Protein AF-A0ABD6NYG5-F1 (afdb_monomer_lite)

Structure (mmCIF, N/CA/C/O backbone):
data_AF-A0ABD6NYG5-F1
#
_entry.id   AF-A0ABD6NYG5-F1
#
loop_
_atom_site.group_PDB
_atom_site.id
_atom_site.type_symbol
_atom_site.label_atom_id
_atom_site.label_alt_id
_atom_site.label_comp_id
_atom_site.label_asym_id
_atom_site.label_entity_id
_atom_site.label_seq_id
_atom_site.pdbx_PDB_ins_code
_atom_site.Cartn_x
_atom_site.Cartn_y
_atom_site.Cartn_z
_atom_site.occupancy
_atom_site.B_iso_or_equiv
_atom_site.auth_seq_id
_atom_site.auth_comp_id
_atom_site.auth_asym_id
_atom_site.auth_atom_id
_atom_site.pdbx_PDB_model_num
ATOM 1 N N . MET A 1 1 ? -9.484 0.671 -17.305 1.00 86.56 1 MET A N 1
ATOM 2 C CA . MET A 1 1 ? -9.234 -0.605 -18.028 1.00 86.56 1 MET A CA 1
ATOM 3 C C . MET A 1 1 ? -9.243 -0.516 -19.543 1.00 86.56 1 MET A C 1
ATOM 5 O O . MET A 1 1 ? -8.247 -0.891 -20.147 1.00 86.56 1 MET A O 1
ATOM 9 N N . ARG A 1 2 ? -10.283 0.038 -20.175 1.00 90.31 2 ARG A N 1
ATOM 10 C CA . ARG A 1 2 ? -10.357 0.145 -21.646 1.00 90.31 2 ARG A CA 1
ATOM 11 C C . ARG A 1 2 ? -9.144 0.800 -22.323 1.00 90.31 2 ARG A C 1
ATOM 13 O O . ARG A 1 2 ? -8.725 0.336 -23.373 1.00 90.31 2 ARG A O 1
ATOM 20 N N . LEU A 1 3 ? -8.601 1.876 -21.746 1.00 92.56 3 LEU A N 1
ATOM 21 C CA . LEU A 1 3 ? -7.452 2.585 -22.328 1.00 92.56 3 LEU A CA 1
ATOM 22 C C . LEU A 1 3 ? -6.173 1.740 -22.299 1.00 92.56 3 LEU A C 1
ATOM 24 O O . LEU A 1 3 ? -5.497 1.650 -23.317 1.00 92.56 3 LEU A O 1
ATOM 28 N N . ALA A 1 4 ? -5.893 1.077 -21.173 1.00 93.50 4 ALA A N 1
ATOM 29 C CA . ALA A 1 4 ? -4.760 0.164 -21.053 1.00 93.50 4 ALA A CA 1
ATOM 30 C C . ALA A 1 4 ? -4.878 -0.999 -22.049 1.00 93.50 4 ALA A C 1
ATOM 32 O O . ALA A 1 4 ? -3.940 -1.256 -22.793 1.00 93.50 4 ALA A O 1
ATOM 33 N N . GLN A 1 5 ? -6.056 -1.631 -22.145 1.00 94.56 5 GLN A N 1
ATOM 34 C CA . GLN A 1 5 ? -6.289 -2.700 -23.123 1.00 94.56 5 GLN A CA 1
ATOM 35 C C . GLN A 1 5 ? -6.072 -2.216 -24.558 1.00 94.56 5 GLN A C 1
ATOM 37 O O . GLN A 1 5 ? -5.342 -2.844 -25.312 1.00 94.56 5 GLN A O 1
ATOM 42 N N . ARG A 1 6 ? -6.637 -1.057 -24.914 1.00 95.12 6 ARG A N 1
ATOM 43 C CA . ARG A 1 6 ? -6.456 -0.473 -26.245 1.00 95.12 6 ARG A CA 1
ATOM 44 C C . ARG A 1 6 ? -4.983 -0.231 -26.566 1.00 95.12 6 ARG A C 1
ATOM 46 O O . ARG A 1 6 ? -4.582 -0.433 -27.704 1.00 95.12 6 ARG A O 1
ATOM 53 N N . LEU A 1 7 ? -4.192 0.227 -25.598 1.00 94.12 7 LEU A N 1
ATOM 54 C CA . LEU A 1 7 ? -2.762 0.441 -25.803 1.00 94.12 7 LEU A CA 1
ATOM 55 C C . LEU A 1 7 ? -2.031 -0.888 -26.027 1.00 94.12 7 LEU A C 1
ATOM 57 O O . LEU A 1 7 ? -1.204 -0.970 -26.928 1.00 94.12 7 LEU A O 1
ATOM 61 N N . ILE A 1 8 ? -2.373 -1.924 -25.259 1.00 96.19 8 ILE A N 1
ATOM 62 C CA . ILE A 1 8 ? -1.813 -3.274 -25.415 1.00 96.19 8 ILE A CA 1
ATOM 63 C C . ILE A 1 8 ? -2.127 -3.833 -26.806 1.00 96.19 8 ILE A C 1
ATOM 65 O O . ILE A 1 8 ? -1.220 -4.293 -27.495 1.00 96.19 8 ILE A O 1
ATOM 69 N N . ASP A 1 9 ? -3.381 -3.720 -27.247 1.00 96.38 9 ASP A N 1
ATOM 70 C CA . ASP A 1 9 ? -3.808 -4.168 -28.577 1.00 96.38 9 ASP A CA 1
ATOM 71 C C . ASP A 1 9 ? -3.089 -3.384 -29.683 1.00 96.38 9 ASP A C 1
ATOM 73 O O . ASP A 1 9 ? -2.674 -3.948 -30.692 1.00 96.38 9 ASP A O 1
ATOM 77 N N . LEU A 1 10 ? -2.903 -2.072 -29.492 1.00 95.19 10 LEU A N 1
ATOM 78 C CA . LEU A 1 10 ? -2.161 -1.238 -30.434 1.00 95.19 10 LEU A CA 1
ATOM 79 C C . LEU A 1 10 ? -0.682 -1.611 -30.492 1.00 95.19 10 LEU A C 1
ATOM 81 O O . LEU A 1 10 ? -0.111 -1.526 -31.576 1.00 95.19 10 LEU A O 1
ATOM 85 N N . ALA A 1 11 ? -0.066 -1.990 -29.373 1.00 94.38 11 ALA A N 1
ATOM 86 C CA . ALA A 1 11 ? 1.324 -2.431 -29.319 1.00 94.38 11 ALA A CA 1
ATOM 87 C C . ALA A 1 11 ? 1.541 -3.766 -30.047 1.00 94.38 11 ALA A C 1
ATOM 89 O O . ALA A 1 11 ? 2.599 -3.953 -30.636 1.00 94.38 11 ALA A O 1
ATOM 90 N N . ASP A 1 12 ? 0.537 -4.651 -30.057 1.00 93.69 12 ASP A N 1
ATOM 91 C CA . ASP A 1 12 ? 0.581 -5.971 -30.711 1.00 93.69 12 ASP A CA 1
ATOM 92 C C . ASP A 1 12 ? 1.819 -6.795 -30.302 1.00 93.69 12 ASP A C 1
ATOM 94 O O . ASP A 1 12 ? 2.521 -7.392 -31.113 1.00 93.69 12 ASP A O 1
ATOM 98 N N . GLY A 1 13 ? 2.147 -6.745 -29.007 1.00 92.06 13 GLY A N 1
ATOM 99 C CA . GLY A 1 13 ? 3.307 -7.429 -28.433 1.00 92.06 13 GLY A CA 1
ATOM 100 C C . GLY A 1 13 ? 4.663 -6.760 -28.681 1.00 92.06 13 GLY A C 1
ATOM 101 O O . GLY A 1 13 ? 5.642 -7.204 -28.087 1.00 92.06 13 GLY A O 1
ATOM 102 N N . ASP A 1 14 ? 4.745 -5.692 -29.482 1.00 94.00 14 ASP A N 1
ATOM 103 C CA . ASP A 1 14 ? 5.980 -4.926 -29.678 1.00 94.00 14 ASP A CA 1
ATOM 104 C C . ASP A 1 14 ? 6.226 -3.983 -28.484 1.00 94.00 14 ASP A C 1
ATOM 106 O O . ASP A 1 14 ? 5.506 -2.991 -28.308 1.00 94.00 14 ASP A O 1
ATOM 110 N N . PRO A 1 15 ? 7.252 -4.247 -27.654 1.00 91.25 15 PRO A N 1
ATOM 111 C CA . PRO A 1 15 ? 7.489 -3.472 -26.450 1.00 91.25 15 PRO A CA 1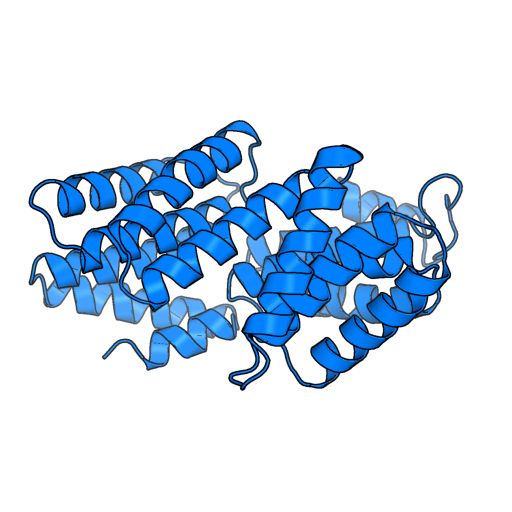
ATOM 112 C C . PRO A 1 15 ? 8.113 -2.100 -26.733 1.00 91.25 15 PRO A C 1
ATOM 114 O O . PRO A 1 15 ? 8.138 -1.278 -25.823 1.00 91.25 15 PRO A O 1
ATOM 117 N N . ARG A 1 16 ? 8.581 -1.819 -27.957 1.00 92.00 16 ARG A N 1
ATOM 118 C CA . ARG A 1 16 ? 9.135 -0.507 -28.343 1.00 92.00 16 ARG A CA 1
ATOM 119 C C . ARG A 1 16 ? 8.163 0.344 -29.152 1.00 92.00 16 ARG A C 1
ATOM 121 O O . ARG A 1 16 ? 8.470 1.472 -29.528 1.00 92.00 16 ARG A O 1
ATOM 128 N N . LYS A 1 17 ? 6.955 -0.153 -29.416 1.00 92.19 17 LYS A N 1
ATOM 129 C CA . LYS A 1 17 ? 5.977 0.608 -30.188 1.00 92.19 17 LYS A CA 1
ATOM 130 C C . LYS A 1 17 ? 5.535 1.863 -29.429 1.00 92.19 17 LYS A C 1
ATOM 132 O O . LYS A 1 17 ? 4.859 1.780 -28.405 1.00 92.19 17 LYS A O 1
ATOM 137 N N . GLY A 1 18 ? 5.866 3.029 -29.985 1.00 87.38 18 GLY A N 1
ATOM 138 C CA . GLY A 1 18 ? 5.499 4.332 -29.423 1.00 87.38 18 GLY A CA 1
ATOM 139 C C . GLY A 1 18 ? 6.434 4.832 -28.317 1.00 87.38 18 GLY A C 1
ATOM 140 O O . GLY A 1 18 ? 6.013 5.663 -27.515 1.00 87.38 18 GLY A O 1
ATOM 141 N N . ASP A 1 19 ? 7.682 4.363 -28.282 1.00 87.75 19 ASP A N 1
ATOM 142 C CA . ASP A 1 19 ? 8.699 4.656 -27.260 1.00 87.75 19 ASP A CA 1
ATOM 143 C C . ASP A 1 19 ? 9.300 6.082 -27.289 1.00 87.75 19 ASP A C 1
ATOM 145 O O . ASP A 1 19 ? 10.335 6.352 -26.686 1.00 87.75 19 ASP A O 1
ATOM 149 N N . LEU A 1 20 ? 8.632 7.036 -27.948 1.00 80.50 20 LEU A N 1
ATOM 150 C CA . LEU A 1 20 ? 9.134 8.404 -28.143 1.00 80.50 20 LEU A CA 1
ATOM 151 C C . LEU A 1 20 ? 9.249 9.224 -26.846 1.00 80.50 20 LEU A C 1
ATOM 153 O O . LEU A 1 20 ? 10.041 10.160 -26.789 1.00 80.50 20 LEU A O 1
ATOM 157 N N . ILE A 1 21 ? 8.414 8.931 -25.843 1.00 78.00 21 ILE A N 1
ATOM 158 C CA . ILE A 1 21 ? 8.340 9.679 -24.568 1.00 78.00 21 ILE A CA 1
ATOM 159 C C . ILE A 1 21 ? 8.540 8.752 -23.364 1.00 78.00 21 ILE A C 1
ATOM 161 O O . ILE A 1 21 ? 9.153 9.140 -22.376 1.00 78.00 21 ILE A O 1
ATOM 165 N N . VAL A 1 22 ? 8.009 7.533 -23.434 1.00 79.44 22 VAL A N 1
ATOM 166 C CA . VAL A 1 22 ? 8.098 6.512 -22.385 1.00 79.44 22 VAL A CA 1
ATOM 167 C C . VAL A 1 22 ? 8.785 5.309 -23.006 1.00 79.44 22 VAL A C 1
ATOM 169 O O . VAL A 1 22 ? 8.312 4.868 -24.047 1.00 79.44 22 VAL A O 1
ATOM 172 N N . GLY A 1 23 ? 9.829 4.750 -22.384 1.00 86.62 23 GLY A N 1
ATOM 173 C CA . GLY A 1 23 ? 10.626 3.678 -23.001 1.00 86.62 23 GLY A CA 1
ATOM 174 C C . GLY A 1 23 ? 9.817 2.457 -23.442 1.00 86.62 23 GLY A C 1
ATOM 175 O O . GLY A 1 23 ? 10.148 1.823 -24.438 1.00 86.62 23 GLY A O 1
ATOM 176 N N . SER A 1 24 ? 8.700 2.162 -22.767 1.00 94.94 24 SER A N 1
ATOM 177 C CA . SER A 1 24 ? 7.702 1.217 -23.267 1.00 94.94 24 SER A CA 1
ATOM 178 C C . SER A 1 24 ? 6.290 1.577 -22.806 1.00 94.94 24 SER A C 1
ATOM 180 O O . SER A 1 24 ? 5.917 1.308 -21.656 1.00 94.94 24 SER A O 1
ATOM 182 N N . PRO A 1 25 ? 5.447 2.116 -23.705 1.00 93.44 25 PRO A N 1
ATOM 183 C CA . PRO A 1 25 ? 4.029 2.292 -23.423 1.00 93.44 25 PRO A CA 1
ATOM 184 C C . PRO A 1 25 ? 3.344 0.957 -23.093 1.00 93.44 25 PRO A C 1
ATOM 186 O O . PRO A 1 25 ? 2.502 0.907 -22.197 1.00 93.44 25 PRO A O 1
ATOM 189 N N . LEU A 1 26 ? 3.739 -0.130 -23.773 1.00 96.12 26 LEU A N 1
ATOM 190 C CA . LEU A 1 26 ? 3.194 -1.474 -23.563 1.00 96.12 26 LEU A CA 1
ATOM 191 C C . LEU A 1 26 ? 3.402 -1.955 -22.123 1.00 96.12 26 LEU A C 1
ATOM 193 O O . LEU A 1 26 ? 2.435 -2.352 -21.474 1.00 96.12 26 LEU A O 1
ATOM 197 N N . VAL A 1 27 ? 4.635 -1.882 -21.608 1.00 97.06 27 VAL A N 1
ATOM 198 C CA . VAL A 1 27 ? 4.945 -2.287 -20.226 1.00 97.06 27 VAL A CA 1
ATOM 199 C C . VAL A 1 27 ? 4.097 -1.495 -19.230 1.00 97.06 27 VAL A C 1
ATOM 201 O O . VAL A 1 27 ? 3.463 -2.089 -18.357 1.00 97.06 27 VAL A O 1
ATOM 204 N N . GLY A 1 28 ? 4.010 -0.172 -19.409 1.00 95.19 28 GLY A N 1
ATOM 205 C CA . GLY A 1 28 ? 3.185 0.687 -18.560 1.00 95.19 28 GLY A CA 1
ATOM 206 C C . GLY A 1 28 ? 1.701 0.310 -18.591 1.00 95.19 28 GLY A C 1
ATOM 207 O O . GLY A 1 28 ? 1.058 0.230 -17.545 1.00 95.19 28 GLY A O 1
ATOM 208 N N . ALA A 1 29 ? 1.147 0.025 -19.772 1.00 96.56 29 ALA A N 1
ATOM 209 C CA . ALA A 1 29 ? -0.251 -0.377 -19.890 1.00 96.56 29 ALA A CA 1
ATOM 210 C C . ALA A 1 29 ? -0.536 -1.746 -19.268 1.00 96.56 29 ALA A C 1
ATOM 212 O O . ALA A 1 29 ? -1.586 -1.898 -18.645 1.00 96.56 29 ALA A O 1
ATOM 213 N N . ILE A 1 30 ? 0.371 -2.720 -19.396 1.00 97.88 30 ILE A N 1
ATOM 214 C CA . ILE A 1 30 ? 0.226 -4.026 -18.740 1.00 97.88 30 ILE A CA 1
ATOM 215 C C . ILE A 1 30 ? 0.252 -3.848 -17.216 1.00 97.88 30 ILE A C 1
ATOM 217 O O . ILE A 1 30 ? -0.668 -4.318 -16.550 1.00 97.88 30 ILE A O 1
ATOM 221 N N . MET A 1 31 ? 1.227 -3.107 -16.671 1.00 97.25 31 MET A N 1
ATOM 222 C CA . MET A 1 31 ? 1.332 -2.861 -15.225 1.00 97.25 31 MET A CA 1
ATOM 223 C C . MET A 1 31 ? 0.069 -2.190 -14.671 1.00 97.25 31 MET A C 1
ATOM 225 O O . MET A 1 31 ? -0.551 -2.687 -13.732 1.00 97.25 31 MET A O 1
ATOM 229 N N . LEU A 1 32 ? -0.378 -1.099 -15.301 1.00 95.00 32 LEU A N 1
ATOM 230 C CA . LEU A 1 32 ? -1.589 -0.384 -14.890 1.00 95.00 32 LEU A CA 1
ATOM 231 C C . LEU A 1 32 ? -2.854 -1.242 -15.039 1.00 95.00 32 LEU A C 1
ATOM 233 O O . LEU A 1 32 ? -3.776 -1.121 -14.227 1.00 95.00 32 LEU A O 1
ATOM 237 N N . ARG A 1 33 ? -2.917 -2.114 -16.060 1.00 96.38 33 ARG A N 1
ATOM 238 C CA . ARG A 1 33 ? -3.996 -3.103 -16.203 1.00 96.38 33 ARG A CA 1
ATOM 239 C C . ARG A 1 33 ? -4.002 -4.080 -15.035 1.00 96.38 33 ARG A C 1
ATOM 241 O O . ARG A 1 33 ? -5.067 -4.285 -14.458 1.00 96.38 33 ARG A O 1
ATOM 248 N N . GLY A 1 34 ? -2.835 -4.583 -14.645 1.00 96.69 34 GLY A N 1
ATOM 249 C CA . GLY A 1 34 ? -2.656 -5.409 -13.456 1.00 96.69 34 GLY A CA 1
ATOM 250 C C . GLY A 1 34 ? -3.159 -4.719 -12.189 1.00 96.69 34 GLY A C 1
ATOM 251 O O . GLY A 1 34 ? -4.055 -5.241 -11.531 1.00 96.69 34 GLY A O 1
ATOM 252 N N . CYS A 1 35 ? -2.682 -3.509 -11.886 1.00 95.50 35 CYS A N 1
ATOM 253 C CA . CYS A 1 35 ? -3.103 -2.764 -10.692 1.00 95.50 35 CYS A CA 1
ATOM 254 C C . CYS A 1 35 ? -4.622 -2.542 -10.629 1.00 95.50 35 CYS A C 1
ATOM 256 O O . CYS A 1 35 ? -5.244 -2.742 -9.590 1.00 95.50 35 CYS A O 1
ATOM 258 N N . ALA A 1 36 ? -5.252 -2.164 -11.740 1.00 94.00 36 ALA A N 1
ATOM 259 C CA . ALA A 1 36 ? -6.694 -1.937 -11.752 1.00 94.00 36 ALA A CA 1
ATOM 260 C C . ALA A 1 36 ? -7.513 -3.237 -11.742 1.00 94.00 36 ALA A C 1
ATOM 262 O O . ALA A 1 36 ? -8.583 -3.263 -11.144 1.00 94.00 36 ALA A O 1
ATOM 263 N N . ARG A 1 37 ? -7.034 -4.322 -12.367 1.00 95.38 37 ARG A N 1
ATOM 264 C CA . ARG A 1 37 ? -7.638 -5.657 -12.218 1.00 95.38 37 ARG A CA 1
ATOM 265 C C . ARG A 1 37 ? -7.598 -6.112 -10.766 1.00 95.38 37 ARG A C 1
ATOM 267 O O . ARG A 1 37 ? -8.610 -6.583 -10.262 1.00 95.38 37 ARG A O 1
ATOM 274 N N . CYS A 1 38 ? -6.472 -5.890 -10.088 1.00 95.81 38 CYS A N 1
ATOM 275 C CA . CYS A 1 38 ? -6.333 -6.152 -8.660 1.00 95.81 38 CYS A CA 1
ATOM 276 C C . CYS A 1 38 ? -7.370 -5.353 -7.866 1.00 95.81 38 CYS A C 1
ATOM 278 O O . CYS A 1 38 ? -8.103 -5.919 -7.060 1.00 95.81 38 CYS A O 1
ATOM 280 N N . ALA A 1 39 ? -7.488 -4.055 -8.154 1.00 94.38 39 ALA A N 1
ATOM 281 C CA . ALA A 1 39 ? -8.458 -3.188 -7.498 1.00 94.38 39 ALA A CA 1
ATOM 282 C C . ALA A 1 39 ? -9.923 -3.606 -7.727 1.00 94.38 39 ALA A C 1
ATOM 284 O O . ALA A 1 39 ? -10.776 -3.282 -6.908 1.00 94.38 39 ALA A O 1
ATOM 285 N N . LEU A 1 40 ? -10.207 -4.354 -8.799 1.00 93.94 40 LEU A N 1
ATOM 286 C CA . LEU A 1 40 ? -11.527 -4.898 -9.142 1.00 93.94 40 LEU A CA 1
ATOM 287 C C . LEU A 1 40 ? -11.708 -6.383 -8.763 1.00 93.94 40 LEU A C 1
ATOM 289 O O . LEU A 1 40 ? -12.709 -6.994 -9.133 1.00 93.94 40 LEU A O 1
ATOM 293 N N . GLY A 1 41 ? -10.733 -6.993 -8.081 1.00 93.56 41 GLY A N 1
ATOM 294 C CA . GLY A 1 41 ? -10.782 -8.405 -7.686 1.00 93.56 41 GLY A CA 1
ATOM 295 C C . GLY A 1 41 ? -10.672 -9.411 -8.842 1.00 93.56 41 GLY A C 1
ATOM 296 O O . GLY A 1 41 ? -10.999 -10.582 -8.664 1.00 93.56 41 GLY A O 1
ATOM 297 N N . ASP A 1 42 ? -10.211 -8.995 -10.027 1.00 94.62 42 ASP A N 1
ATOM 298 C CA . ASP A 1 42 ? -9.972 -9.895 -11.165 1.00 94.62 42 ASP A CA 1
ATOM 299 C C . ASP A 1 42 ? -8.685 -10.694 -10.935 1.00 94.62 42 ASP A C 1
ATOM 301 O O . ASP A 1 42 ? -7.587 -10.139 -10.988 1.00 94.62 42 ASP A O 1
ATOM 305 N N . ALA A 1 43 ? -8.815 -12.010 -10.742 1.00 92.12 43 ALA A N 1
ATOM 306 C CA . ALA A 1 43 ? -7.717 -12.941 -10.461 1.00 92.12 43 ALA A CA 1
ATOM 307 C C . ALA A 1 43 ? -6.572 -12.927 -11.498 1.00 92.12 43 ALA A C 1
ATOM 309 O O . ALA A 1 43 ? -5.465 -13.376 -11.203 1.00 92.12 43 ALA A O 1
ATOM 310 N N . SER A 1 44 ? -6.802 -12.384 -12.697 1.00 93.88 44 SER A N 1
ATOM 311 C CA . SER A 1 44 ? -5.785 -12.248 -13.749 1.00 93.88 44 SER A CA 1
ATOM 312 C C . SER A 1 44 ? -4.775 -11.127 -13.480 1.00 93.88 44 SER A C 1
ATOM 314 O O . SER A 1 44 ? -3.808 -10.987 -14.228 1.00 93.88 44 SER A O 1
ATOM 316 N N . TRP A 1 45 ? -4.981 -10.309 -12.440 1.00 95.62 45 TRP A N 1
ATOM 317 C CA . TRP A 1 45 ? -4.124 -9.165 -12.120 1.00 95.62 45 TRP A CA 1
ATOM 318 C C . TRP A 1 45 ? -2.650 -9.544 -11.954 1.00 95.62 45 TRP A C 1
ATOM 320 O O . TRP A 1 45 ? -1.771 -8.817 -12.413 1.00 95.62 45 TRP A O 1
ATOM 330 N N . ARG A 1 46 ? -2.382 -10.696 -11.329 1.00 95.50 46 ARG A N 1
ATOM 331 C CA . ARG A 1 46 ? -1.024 -11.140 -11.001 1.00 95.50 46 ARG A CA 1
ATOM 332 C C . ARG A 1 46 ? -0.222 -11.457 -12.257 1.00 95.50 46 ARG A C 1
ATOM 334 O O . ARG A 1 46 ? 0.910 -11.011 -12.379 1.00 95.50 46 ARG A O 1
ATOM 341 N N . ALA A 1 47 ? -0.856 -12.112 -13.231 1.00 96.75 47 ALA A N 1
ATOM 342 C CA . ALA A 1 47 ? -0.235 -12.413 -14.517 1.00 96.75 47 ALA A CA 1
ATOM 343 C C . ALA A 1 47 ? 0.195 -11.140 -15.266 1.00 96.75 47 ALA A C 1
ATOM 345 O O . ALA A 1 47 ? 1.275 -11.114 -15.848 1.00 96.75 47 ALA A O 1
ATOM 346 N N . ASP A 1 48 ? -0.611 -10.074 -15.213 1.00 97.31 48 ASP A N 1
ATOM 347 C CA . ASP A 1 48 ? -0.242 -8.783 -15.804 1.00 97.31 48 ASP A CA 1
ATOM 348 C C . ASP A 1 48 ? 0.954 -8.153 -15.080 1.00 97.31 48 ASP A C 1
ATOM 350 O O . ASP A 1 48 ? 1.918 -7.739 -15.723 1.00 97.31 48 ASP A O 1
ATOM 354 N N . VAL A 1 49 ? 0.916 -8.092 -13.745 1.00 96.12 49 VAL A N 1
ATOM 355 C CA . VAL A 1 49 ? 2.011 -7.513 -12.952 1.00 96.12 49 VAL A CA 1
ATOM 356 C C . VAL A 1 49 ? 3.314 -8.278 -13.197 1.00 96.12 49 VAL A C 1
ATOM 358 O O . VAL A 1 49 ? 4.338 -7.656 -13.468 1.00 96.12 49 VAL A O 1
ATOM 361 N N . ASP A 1 50 ? 3.278 -9.611 -13.189 1.00 95.31 50 ASP A N 1
ATOM 362 C CA . ASP A 1 50 ? 4.454 -10.457 -13.419 1.00 95.31 50 ASP A CA 1
ATOM 363 C C . ASP A 1 50 ? 4.993 -10.320 -14.850 1.00 95.31 50 ASP A C 1
ATOM 365 O O . ASP A 1 50 ? 6.211 -10.258 -15.065 1.00 95.31 50 ASP A O 1
ATOM 369 N N . GLN A 1 51 ? 4.099 -10.214 -15.840 1.00 96.50 51 GLN A N 1
ATOM 370 C CA . GLN A 1 51 ? 4.477 -9.950 -17.226 1.00 96.50 51 GLN A CA 1
ATOM 371 C C . GLN A 1 51 ? 5.182 -8.594 -17.352 1.00 96.50 51 GLN A C 1
ATOM 373 O O . GLN A 1 51 ? 6.256 -8.518 -17.952 1.00 96.50 51 GLN A O 1
ATOM 378 N N . ALA A 1 52 ? 4.619 -7.531 -16.771 1.00 96.62 52 ALA A N 1
ATOM 379 C CA . ALA A 1 52 ? 5.216 -6.201 -16.812 1.00 96.62 52 ALA A CA 1
ATOM 380 C C . ALA A 1 52 ? 6.574 -6.155 -16.090 1.00 96.62 52 ALA A C 1
ATOM 382 O O . ALA A 1 52 ? 7.535 -5.627 -16.651 1.00 96.62 52 ALA A O 1
ATOM 383 N N . THR A 1 53 ? 6.686 -6.767 -14.905 1.00 93.88 53 THR A N 1
ATOM 384 C CA . THR A 1 53 ? 7.949 -6.889 -14.154 1.00 93.88 53 THR A CA 1
ATOM 385 C C . THR A 1 53 ? 9.009 -7.650 -14.950 1.00 93.88 53 THR A C 1
ATOM 387 O O . THR A 1 53 ? 10.171 -7.256 -14.989 1.00 93.88 53 THR A O 1
ATOM 390 N N . THR A 1 54 ? 8.627 -8.713 -15.657 1.00 94.50 54 THR A N 1
ATOM 391 C CA . THR A 1 54 ? 9.570 -9.456 -16.503 1.00 94.50 54 THR A CA 1
ATOM 392 C C . THR A 1 54 ? 10.041 -8.612 -17.687 1.00 94.50 54 THR A C 1
ATOM 394 O O . THR A 1 54 ? 11.238 -8.543 -17.964 1.00 94.50 54 THR A O 1
ATOM 397 N N . MET A 1 55 ? 9.113 -7.949 -18.381 1.00 95.56 55 MET A N 1
ATOM 398 C CA . MET A 1 55 ? 9.421 -7.153 -19.571 1.00 95.56 55 MET A CA 1
ATOM 399 C C . MET A 1 55 ? 10.271 -5.920 -19.248 1.00 95.56 55 MET A C 1
ATOM 401 O O . MET A 1 55 ? 11.187 -5.602 -20.008 1.00 95.56 55 MET A O 1
ATOM 405 N N . VAL A 1 56 ? 10.008 -5.239 -18.125 1.00 95.31 56 VAL A N 1
ATOM 406 C CA . VAL A 1 56 ? 10.678 -3.973 -17.788 1.00 95.31 56 VAL A CA 1
ATOM 407 C C . VAL A 1 56 ? 12.182 -4.128 -17.550 1.00 95.31 56 VAL A C 1
ATOM 409 O O . VAL A 1 56 ? 12.935 -3.179 -17.742 1.00 95.31 56 VAL A O 1
ATOM 412 N N . ARG A 1 57 ? 12.662 -5.332 -17.213 1.00 91.69 57 ARG A N 1
ATOM 413 C CA . ARG A 1 57 ? 14.097 -5.608 -17.013 1.00 91.69 57 ARG A CA 1
ATOM 414 C C . ARG A 1 57 ? 14.953 -5.317 -18.249 1.00 91.69 57 ARG A C 1
ATOM 416 O O . ARG A 1 57 ? 16.143 -5.057 -18.107 1.00 91.69 57 ARG A O 1
ATOM 423 N N . GLY A 1 58 ? 14.359 -5.338 -19.445 1.00 90.81 58 GLY A N 1
ATOM 424 C CA . GLY A 1 58 ? 15.026 -4.990 -20.704 1.00 90.81 58 GLY A CA 1
ATOM 425 C C . GLY A 1 58 ? 15.091 -3.490 -21.019 1.00 90.81 58 GLY A C 1
ATOM 426 O O . GLY A 1 58 ? 15.555 -3.137 -22.104 1.00 90.81 58 GLY A O 1
ATOM 427 N N . PHE A 1 59 ? 14.607 -2.627 -20.121 1.00 92.56 59 PHE A N 1
ATOM 428 C CA . PHE A 1 59 ? 14.466 -1.185 -20.333 1.00 92.56 59 PHE A CA 1
ATOM 429 C C . PHE A 1 59 ? 15.327 -0.353 -19.380 1.00 92.56 59 PHE A C 1
ATOM 431 O O . PHE A 1 59 ? 15.971 -0.862 -18.459 1.00 92.56 59 PHE A O 1
ATOM 438 N N . GLU A 1 60 ? 15.363 0.949 -19.645 1.00 88.94 60 GLU A N 1
ATOM 439 C CA . GLU A 1 60 ? 16.134 1.929 -18.901 1.00 88.94 60 GLU A CA 1
ATOM 440 C C . GLU A 1 60 ? 15.724 2.024 -17.413 1.00 88.94 60 GLU A C 1
ATOM 442 O O . GLU A 1 60 ? 14.596 1.684 -17.036 1.00 88.94 60 GLU A O 1
ATOM 447 N N . PRO A 1 61 ? 16.627 2.509 -16.538 1.00 87.19 61 PRO A N 1
ATOM 448 C CA . PRO A 1 61 ? 16.409 2.527 -15.089 1.00 87.19 61 PRO A CA 1
ATOM 449 C C . PRO A 1 61 ? 15.192 3.342 -14.656 1.00 87.19 61 PRO A C 1
ATOM 451 O O . PRO A 1 61 ? 14.527 2.967 -13.694 1.00 87.19 61 PRO A O 1
ATOM 454 N N . SER A 1 62 ? 14.870 4.422 -15.370 1.00 89.38 62 SER A N 1
ATOM 455 C CA . SER A 1 62 ? 13.717 5.269 -15.060 1.00 89.38 62 SER A CA 1
ATOM 456 C C . SER A 1 62 ? 12.402 4.514 -15.219 1.00 89.38 62 SER A C 1
ATOM 458 O O . SER A 1 62 ? 11.597 4.494 -14.288 1.00 89.38 62 SER A O 1
ATOM 460 N N . LEU A 1 63 ? 12.204 3.802 -16.334 1.00 91.81 63 LEU A N 1
ATOM 461 C CA . LEU A 1 63 ? 11.016 2.972 -16.518 1.00 91.81 63 LEU A CA 1
ATOM 462 C C . LEU A 1 63 ? 10.958 1.832 -15.495 1.00 91.81 63 LEU A C 1
ATOM 464 O O . LEU A 1 63 ? 9.894 1.590 -14.925 1.00 91.81 63 LEU A O 1
ATOM 468 N N . ARG A 1 64 ? 12.091 1.175 -15.207 1.00 93.81 64 ARG A N 1
ATOM 469 C CA . ARG A 1 64 ? 12.171 0.144 -14.153 1.00 93.81 64 ARG A CA 1
ATOM 470 C C . ARG A 1 64 ? 11.731 0.695 -12.795 1.00 93.81 64 ARG A C 1
ATOM 472 O O . ARG A 1 64 ? 10.874 0.097 -12.148 1.00 93.81 64 ARG A O 1
ATOM 479 N N . ALA A 1 65 ? 12.260 1.848 -12.388 1.00 92.81 65 ALA A N 1
ATOM 480 C CA . ALA A 1 65 ? 11.935 2.483 -11.114 1.00 92.81 65 ALA A CA 1
ATOM 481 C C . ALA A 1 65 ? 10.455 2.902 -11.031 1.00 92.81 65 ALA A C 1
ATOM 483 O O . ALA A 1 65 ? 9.810 2.688 -10.006 1.00 92.81 65 ALA A O 1
ATOM 484 N N . VAL A 1 66 ? 9.884 3.431 -12.119 1.00 91.56 66 VAL A N 1
ATOM 485 C CA . VAL A 1 66 ? 8.460 3.803 -12.176 1.00 91.56 66 VAL A CA 1
ATOM 486 C C . VAL A 1 66 ? 7.547 2.569 -12.137 1.00 91.56 66 VAL A C 1
ATOM 488 O O . VAL A 1 66 ? 6.516 2.595 -11.471 1.00 91.56 66 VAL A O 1
ATOM 491 N N . MET A 1 67 ? 7.905 1.463 -12.796 1.00 94.75 67 MET A N 1
ATOM 492 C CA . MET A 1 67 ? 7.121 0.221 -12.705 1.00 94.75 67 MET A CA 1
ATOM 493 C C . MET A 1 67 ? 7.173 -0.389 -11.302 1.00 94.75 67 MET A C 1
ATOM 495 O O . MET A 1 67 ? 6.147 -0.850 -10.797 1.00 94.75 67 MET A O 1
ATOM 499 N N . LEU A 1 68 ? 8.333 -0.330 -10.641 1.00 94.31 68 LEU A N 1
ATOM 500 C CA . LEU A 1 68 ? 8.455 -0.725 -9.239 1.00 94.31 68 LEU A CA 1
ATOM 501 C C . LEU A 1 68 ? 7.590 0.145 -8.321 1.00 94.31 68 LEU A C 1
ATOM 503 O O . LEU A 1 68 ? 7.009 -0.389 -7.385 1.00 94.31 68 LEU A O 1
ATOM 507 N N . LEU A 1 69 ? 7.418 1.438 -8.615 1.00 92.12 69 LEU A N 1
ATOM 508 C CA . LEU A 1 69 ? 6.529 2.308 -7.840 1.00 92.12 69 LEU A CA 1
ATOM 509 C C . LEU A 1 69 ? 5.066 1.831 -7.889 1.00 92.12 69 LEU A C 1
ATOM 511 O O . LEU A 1 69 ? 4.399 1.758 -6.856 1.00 92.12 69 LEU A O 1
ATOM 515 N N . PHE A 1 70 ? 4.570 1.440 -9.068 1.00 92.00 70 PHE A N 1
ATOM 516 C CA . PHE A 1 70 ? 3.229 0.855 -9.187 1.00 92.00 70 PHE A CA 1
ATOM 517 C C . PHE A 1 70 ? 3.117 -0.477 -8.446 1.00 92.00 70 PHE A C 1
ATOM 519 O O . PHE A 1 70 ? 2.118 -0.715 -7.767 1.00 92.00 70 PHE A O 1
ATOM 526 N N . ARG A 1 71 ? 4.153 -1.320 -8.497 1.00 93.00 71 ARG A N 1
ATOM 527 C CA . ARG A 1 71 ? 4.205 -2.550 -7.696 1.00 93.00 71 ARG A CA 1
ATOM 528 C C . ARG A 1 71 ? 4.195 -2.250 -6.190 1.00 93.00 71 ARG A C 1
ATOM 530 O O . ARG A 1 71 ? 3.460 -2.909 -5.459 1.00 93.00 71 ARG A O 1
ATOM 537 N N . SER A 1 72 ? 4.912 -1.224 -5.727 1.00 90.75 72 SER A N 1
ATOM 538 C CA . SER A 1 72 ? 4.887 -0.777 -4.328 1.00 90.75 72 SER A CA 1
ATOM 539 C C . SER A 1 72 ? 3.489 -0.366 -3.870 1.00 90.75 72 SER A C 1
ATOM 541 O O . SER A 1 72 ? 3.130 -0.679 -2.742 1.00 90.75 72 SER A O 1
ATOM 543 N N . SER A 1 73 ? 2.649 0.223 -4.728 1.00 90.38 73 SER A N 1
ATOM 544 C CA . SER A 1 73 ? 1.256 0.538 -4.355 1.00 90.38 73 SER A CA 1
ATOM 545 C C . SER A 1 73 ? 0.428 -0.700 -3.964 1.00 90.38 73 SER A C 1
ATOM 547 O O . SER A 1 73 ? -0.449 -0.615 -3.103 1.00 90.38 73 SER A O 1
ATOM 549 N N . LEU A 1 74 ? 0.734 -1.869 -4.542 1.00 93.94 74 LEU A N 1
ATOM 550 C CA . LEU A 1 74 ? 0.105 -3.143 -4.177 1.00 93.94 74 LEU A CA 1
ATOM 551 C C . LEU A 1 74 ? 0.609 -3.638 -2.815 1.00 93.94 74 LEU A C 1
ATOM 553 O O . LEU A 1 74 ? -0.168 -4.162 -2.020 1.00 93.94 74 LEU A O 1
ATOM 557 N N . ILE A 1 75 ? 1.894 -3.432 -2.520 1.00 91.94 75 ILE A N 1
ATOM 558 C CA . ILE A 1 75 ? 2.488 -3.753 -1.215 1.00 91.94 75 ILE A CA 1
ATOM 559 C C . ILE A 1 75 ? 1.866 -2.884 -0.113 1.00 91.94 75 ILE A C 1
ATOM 561 O O . ILE A 1 75 ? 1.455 -3.409 0.918 1.00 91.94 75 ILE A O 1
ATOM 565 N N . LEU A 1 76 ? 1.725 -1.575 -0.348 1.00 89.38 76 LEU A N 1
ATOM 566 C CA . LEU A 1 76 ? 1.109 -0.640 0.607 1.00 89.38 76 LEU A CA 1
ATOM 567 C C . LEU A 1 76 ? -0.352 -0.990 0.906 1.00 89.38 76 LEU A C 1
ATOM 569 O O . LEU A 1 76 ? -0.817 -0.839 2.031 1.00 89.38 76 LEU A O 1
ATOM 573 N N . ASN A 1 77 ? -1.058 -1.539 -0.081 1.00 92.62 77 ASN A N 1
ATOM 574 C CA . ASN A 1 77 ? -2.404 -2.071 0.101 1.00 92.62 77 ASN A CA 1
ATOM 575 C C . ASN A 1 77 ? -2.450 -3.482 0.698 1.00 92.62 77 ASN A C 1
ATOM 577 O O . ASN A 1 77 ? -3.519 -4.074 0.738 1.00 92.62 77 ASN A O 1
ATOM 581 N N . GLY A 1 78 ? -1.329 -4.075 1.114 1.00 93.31 78 GLY A N 1
ATOM 582 C CA . GLY A 1 78 ? -1.306 -5.441 1.644 1.00 93.31 78 GLY A CA 1
ATOM 583 C C . GLY A 1 78 ? -1.731 -6.515 0.633 1.00 93.31 78 GLY A C 1
ATOM 584 O O . GLY A 1 78 ? -2.094 -7.624 1.032 1.00 93.31 78 GLY A O 1
ATOM 585 N N . VAL A 1 79 ? -1.703 -6.212 -0.669 1.00 95.69 79 VAL A N 1
ATOM 586 C CA . VAL A 1 79 ? -2.000 -7.166 -1.750 1.00 95.69 79 VAL A CA 1
ATOM 587 C C . VAL A 1 79 ? -0.842 -8.145 -1.921 1.00 95.69 79 VAL A C 1
ATOM 589 O O . VAL A 1 79 ? -1.064 -9.347 -2.067 1.00 95.69 79 VAL A O 1
ATOM 592 N N . LEU A 1 80 ? 0.385 -7.624 -1.893 1.00 92.69 80 LEU A N 1
ATOM 593 C CA . LEU A 1 80 ? 1.631 -8.373 -2.038 1.00 92.69 80 LEU A CA 1
ATOM 594 C C . LEU A 1 80 ? 2.460 -8.269 -0.760 1.00 92.69 80 LEU A C 1
ATOM 596 O O . LEU A 1 80 ? 2.498 -7.209 -0.134 1.00 92.69 80 LEU A O 1
ATOM 600 N N . LEU A 1 81 ? 3.159 -9.348 -0.414 1.00 90.31 81 LEU A N 1
ATOM 601 C CA . LEU A 1 81 ? 4.255 -9.298 0.548 1.00 90.31 81 LEU A CA 1
ATOM 602 C C . LEU A 1 81 ? 5.586 -9.279 -0.212 1.00 90.31 81 LEU A C 1
ATOM 604 O O . LEU A 1 81 ? 5.791 -10.148 -1.057 1.00 90.31 81 LEU A O 1
ATOM 608 N N . PRO A 1 82 ? 6.492 -8.326 0.070 1.00 88.12 82 PRO A N 1
ATOM 609 C CA . PRO A 1 82 ? 7.802 -8.310 -0.568 1.00 88.12 82 PRO A CA 1
ATOM 610 C C . PRO A 1 82 ? 8.612 -9.534 -0.172 1.00 88.12 82 PRO A C 1
ATOM 612 O O . PRO A 1 82 ? 8.651 -9.906 1.005 1.00 88.12 82 PRO A O 1
ATOM 615 N N . ASP A 1 83 ? 9.303 -10.122 -1.141 1.00 87.25 83 ASP A N 1
ATOM 616 C CA . ASP A 1 83 ? 10.227 -11.221 -0.902 1.00 87.25 83 ASP A CA 1
ATOM 617 C C . ASP A 1 83 ? 11.700 -10.816 -1.119 1.00 87.25 83 ASP A C 1
ATOM 619 O O . ASP A 1 83 ? 12.056 -9.657 -1.358 1.00 87.25 83 ASP A O 1
ATOM 623 N N . ALA A 1 84 ? 12.602 -11.792 -0.994 1.00 88.81 84 ALA A N 1
ATOM 624 C CA . ALA A 1 84 ? 14.028 -11.565 -1.203 1.00 88.81 84 ALA A CA 1
ATOM 625 C C . ALA A 1 84 ? 14.371 -11.181 -2.657 1.00 88.81 84 ALA A C 1
ATOM 627 O O . ALA A 1 84 ? 15.371 -10.495 -2.882 1.00 88.81 84 ALA A O 1
ATOM 628 N N . ALA A 1 85 ? 13.572 -11.609 -3.639 1.00 88.50 85 ALA A N 1
ATOM 629 C CA . ALA A 1 85 ? 13.763 -11.244 -5.036 1.00 88.50 85 ALA A CA 1
ATOM 630 C C . ALA A 1 85 ? 13.331 -9.792 -5.287 1.00 88.50 85 ALA A C 1
ATOM 632 O O . ALA A 1 85 ? 14.062 -9.070 -5.964 1.00 88.50 85 ALA A O 1
ATOM 633 N N . ASP A 1 86 ? 12.232 -9.335 -4.677 1.00 89.19 86 ASP A N 1
ATOM 634 C CA . ASP A 1 86 ? 11.834 -7.921 -4.691 1.00 89.19 86 ASP A CA 1
ATOM 635 C C . ASP A 1 86 ? 12.933 -7.031 -4.077 1.00 89.19 86 ASP A C 1
ATOM 637 O O . ASP A 1 86 ? 13.293 -5.986 -4.633 1.00 89.19 86 ASP A O 1
ATOM 641 N N . LEU A 1 87 ? 13.534 -7.454 -2.956 1.00 91.44 87 LEU A N 1
ATOM 642 C CA . LEU A 1 87 ? 14.646 -6.714 -2.350 1.00 91.44 87 LEU A CA 1
ATOM 643 C C . LEU A 1 87 ? 15.863 -6.642 -3.285 1.00 91.44 87 LEU A C 1
ATOM 645 O O . LEU A 1 87 ? 16.473 -5.582 -3.427 1.00 91.44 87 LEU A O 1
ATOM 649 N N . GLN A 1 88 ? 16.217 -7.756 -3.927 1.00 92.25 88 GLN A N 1
ATOM 650 C CA . GLN A 1 88 ? 17.345 -7.807 -4.854 1.00 92.25 88 GLN A CA 1
ATOM 651 C C . GLN A 1 88 ? 17.106 -6.929 -6.092 1.00 92.25 88 GLN A C 1
ATOM 653 O O . GLN A 1 88 ? 18.014 -6.219 -6.525 1.00 92.25 88 GLN A O 1
ATOM 658 N N . GLU A 1 89 ? 15.894 -6.953 -6.648 1.00 92.19 89 GLU A N 1
ATOM 659 C CA . GLU A 1 89 ? 15.521 -6.164 -7.823 1.00 92.19 89 GLU A CA 1
ATOM 660 C C . GLU A 1 89 ? 15.524 -4.661 -7.516 1.00 92.19 89 GLU A C 1
ATOM 662 O O . GLU A 1 89 ? 16.109 -3.877 -8.267 1.00 92.19 89 GLU A O 1
ATOM 667 N N . THR A 1 90 ? 14.951 -4.248 -6.383 1.00 94.75 90 THR A N 1
ATOM 668 C CA . THR A 1 90 ? 14.975 -2.837 -5.963 1.00 94.75 90 THR A CA 1
ATOM 669 C C . THR A 1 90 ? 16.394 -2.346 -5.657 1.00 94.75 90 THR A C 1
ATOM 671 O O . THR A 1 90 ? 16.730 -1.215 -6.013 1.00 94.75 90 THR A O 1
ATOM 674 N N . ALA A 1 91 ? 17.256 -3.193 -5.079 1.00 94.94 91 ALA A N 1
ATOM 675 C CA . ALA A 1 91 ? 18.663 -2.869 -4.836 1.00 94.94 91 ALA A CA 1
ATOM 676 C C . ALA A 1 91 ? 19.449 -2.669 -6.142 1.00 94.94 91 ALA A C 1
ATOM 678 O O . ALA A 1 91 ? 20.252 -1.742 -6.257 1.00 94.94 91 ALA A O 1
ATOM 679 N N . GLU A 1 92 ? 19.215 -3.524 -7.142 1.00 94.69 92 GLU A N 1
ATOM 680 C CA . GLU A 1 92 ? 19.841 -3.394 -8.458 1.00 94.69 92 GLU A CA 1
ATOM 681 C C . GLU A 1 92 ? 19.426 -2.086 -9.140 1.00 94.69 92 GLU A C 1
ATOM 683 O O . GLU A 1 92 ? 20.281 -1.348 -9.634 1.00 94.69 92 GLU A O 1
ATOM 688 N N . VAL A 1 93 ? 18.125 -1.773 -9.134 1.00 95.25 93 VAL A N 1
ATOM 689 C CA . VAL A 1 93 ? 17.604 -0.536 -9.730 1.00 95.25 93 VAL A CA 1
ATOM 690 C C . VAL A 1 93 ? 18.178 0.693 -9.030 1.00 95.25 93 VAL A C 1
ATOM 692 O O . VAL A 1 93 ? 18.626 1.605 -9.721 1.00 95.25 93 VAL A O 1
ATOM 695 N N . LEU A 1 94 ? 18.259 0.699 -7.694 1.00 96.06 94 LEU A N 1
ATOM 696 C CA . LEU A 1 94 ? 18.900 1.781 -6.940 1.00 96.06 94 LEU A CA 1
ATOM 697 C C . LEU A 1 94 ? 20.353 1.988 -7.371 1.00 96.06 94 LEU A C 1
ATOM 699 O O . LEU A 1 94 ? 20.720 3.095 -7.765 1.00 96.06 94 LEU A O 1
ATOM 703 N N . ALA A 1 95 ? 21.149 0.918 -7.400 1.00 95.19 95 ALA A N 1
ATOM 704 C CA . ALA A 1 95 ? 22.552 1.005 -7.786 1.00 95.19 95 ALA A CA 1
ATOM 705 C C . ALA A 1 95 ? 22.732 1.539 -9.218 1.00 95.19 95 ALA A C 1
ATOM 707 O O . ALA A 1 95 ? 23.690 2.259 -9.502 1.00 95.19 95 ALA A O 1
ATOM 708 N N . ILE A 1 96 ? 21.848 1.173 -10.153 1.00 93.44 96 ILE A N 1
ATOM 709 C CA . ILE A 1 96 ? 21.911 1.693 -11.523 1.00 93.44 96 ILE A CA 1
ATOM 710 C C . ILE A 1 96 ? 21.499 3.170 -11.562 1.00 93.44 96 ILE A C 1
ATOM 712 O O . ILE A 1 96 ? 22.199 3.970 -12.189 1.00 93.44 96 ILE A O 1
ATOM 716 N N . SER A 1 97 ? 20.413 3.542 -10.883 1.00 92.94 97 SER A N 1
ATOM 717 C CA . SER A 1 97 ? 19.913 4.918 -10.851 1.00 92.94 97 SER A CA 1
ATOM 718 C C . SER A 1 97 ? 20.932 5.894 -10.255 1.00 92.94 97 SER A C 1
ATOM 720 O O . SER A 1 97 ? 21.144 6.957 -10.837 1.00 92.94 97 SER A O 1
ATOM 722 N N . GLU A 1 98 ? 21.652 5.508 -9.195 1.00 92.44 98 GLU A N 1
ATOM 723 C CA . GLU A 1 98 ? 22.732 6.305 -8.581 1.00 92.44 98 GLU A CA 1
ATOM 724 C C . GLU A 1 98 ? 23.839 6.697 -9.571 1.00 92.44 98 GLU A C 1
ATOM 726 O O . GLU A 1 98 ? 24.470 7.743 -9.429 1.00 92.44 98 GLU A O 1
ATOM 731 N N . ARG A 1 99 ? 24.073 5.877 -10.603 1.00 91.44 99 ARG A N 1
ATOM 732 C CA . ARG A 1 99 ? 25.095 6.129 -11.632 1.00 91.44 99 ARG A CA 1
ATOM 733 C C . ARG A 1 99 ? 24.556 6.832 -12.877 1.00 91.44 99 ARG A C 1
ATOM 735 O O . ARG A 1 99 ? 25.347 7.216 -13.734 1.00 91.44 99 ARG A O 1
ATOM 742 N N . SER A 1 100 ? 23.236 6.955 -13.013 1.00 84.62 100 SER A N 1
ATOM 743 C CA . SER A 1 100 ? 22.580 7.387 -14.255 1.00 84.62 100 SER A CA 1
ATOM 744 C C . SER A 1 100 ? 22.460 8.907 -14.412 1.00 84.62 100 SER A C 1
ATOM 746 O O . SER A 1 100 ? 22.277 9.384 -15.529 1.00 84.62 100 SER A O 1
ATOM 748 N N . GLY A 1 101 ? 22.560 9.668 -13.315 1.00 81.88 101 GLY A N 1
ATOM 749 C CA . GLY A 1 101 ? 22.282 11.111 -13.302 1.00 81.88 101 GLY A CA 1
ATOM 750 C C . GLY A 1 101 ? 20.802 11.471 -13.507 1.00 81.88 101 GLY A C 1
ATOM 751 O O . GLY A 1 101 ? 20.479 12.650 -13.617 1.00 81.88 101 GLY A O 1
ATOM 752 N N . ASP A 1 102 ? 19.908 10.480 -13.570 1.00 87.31 102 ASP A N 1
ATOM 753 C CA . ASP A 1 102 ? 18.464 10.672 -13.685 1.00 87.31 102 ASP A CA 1
ATOM 754 C C . ASP A 1 102 ? 17.840 10.818 -12.286 1.00 87.31 102 ASP A C 1
ATOM 756 O O . ASP A 1 102 ? 17.675 9.842 -11.547 1.00 87.31 102 ASP A O 1
ATOM 760 N N . ASN A 1 103 ? 17.490 12.056 -11.923 1.00 87.56 103 ASN A N 1
ATOM 761 C CA . ASN A 1 103 ? 16.922 12.387 -10.612 1.00 87.56 103 ASN A CA 1
ATOM 762 C C . ASN A 1 103 ? 15.564 11.712 -10.369 1.00 87.56 103 ASN A C 1
ATOM 764 O O . ASN A 1 103 ? 15.271 11.322 -9.238 1.00 87.56 103 ASN A O 1
ATOM 768 N N . LEU A 1 104 ? 14.745 11.533 -11.413 1.00 86.69 104 LEU A N 1
ATOM 769 C CA . LEU A 1 104 ? 13.460 10.845 -11.298 1.00 86.69 104 LEU A CA 1
ATOM 770 C C . LEU A 1 104 ? 13.683 9.359 -11.002 1.00 86.69 104 LEU A C 1
ATOM 772 O O . LEU A 1 104 ? 13.078 8.810 -10.078 1.00 86.69 104 LEU A O 1
ATOM 776 N N . ALA A 1 105 ? 14.566 8.714 -11.769 1.00 90.69 105 ALA A N 1
ATOM 777 C CA . ALA A 1 105 ? 14.906 7.311 -11.564 1.00 90.69 105 ALA A CA 1
ATOM 778 C C . ALA A 1 105 ? 15.499 7.075 -10.171 1.00 90.69 105 ALA A C 1
ATOM 780 O O . ALA A 1 105 ? 15.168 6.079 -9.527 1.00 90.69 105 ALA A O 1
ATOM 781 N N . LEU A 1 106 ? 16.351 7.989 -9.696 1.00 92.38 106 LEU A N 1
ATOM 782 C CA . LEU A 1 106 ? 16.963 7.908 -8.375 1.00 92.38 106 LEU A CA 1
ATOM 783 C C . LEU A 1 106 ? 15.932 8.065 -7.255 1.00 92.38 106 LEU A C 1
ATOM 785 O O . LEU A 1 106 ? 15.883 7.209 -6.375 1.00 92.38 106 LEU A O 1
ATOM 789 N N . ALA A 1 107 ? 15.072 9.084 -7.316 1.00 92.44 107 ALA A N 1
ATOM 790 C CA . ALA A 1 107 ? 14.049 9.320 -6.297 1.00 92.44 107 ALA A CA 1
ATOM 791 C C . ALA A 1 107 ? 13.081 8.131 -6.167 1.00 92.44 107 ALA A C 1
ATOM 793 O O . ALA A 1 107 ? 12.815 7.648 -5.064 1.00 92.44 107 ALA A O 1
ATOM 794 N N . CYS A 1 108 ? 12.603 7.606 -7.303 1.00 92.75 108 CYS A N 1
ATOM 795 C CA . CYS A 1 108 ? 11.759 6.414 -7.328 1.00 92.75 108 CYS A CA 1
ATOM 796 C C . CYS A 1 108 ? 12.505 5.191 -6.778 1.00 92.75 108 CYS A C 1
ATOM 798 O O . CYS A 1 108 ? 11.947 4.466 -5.960 1.00 92.75 108 CYS A O 1
ATOM 800 N N . ALA A 1 109 ? 13.760 4.969 -7.185 1.00 94.69 109 ALA A N 1
ATOM 801 C CA . ALA A 1 109 ? 14.543 3.818 -6.744 1.00 94.69 109 ALA A CA 1
ATOM 802 C C . ALA A 1 109 ? 14.839 3.839 -5.235 1.00 94.69 109 ALA A C 1
ATOM 804 O O . ALA A 1 109 ? 14.722 2.808 -4.573 1.00 94.69 109 ALA A O 1
ATOM 805 N N . GLN A 1 110 ? 15.165 5.012 -4.682 1.00 95.44 110 GLN A N 1
ATOM 806 C CA . GLN A 1 110 ? 15.343 5.211 -3.242 1.00 95.44 110 GLN A CA 1
ATOM 807 C C . GLN A 1 110 ? 14.059 4.875 -2.483 1.00 95.44 110 GLN A C 1
ATOM 809 O O . GLN A 1 110 ? 14.093 4.088 -1.537 1.00 95.44 110 GLN A O 1
ATOM 814 N N . TYR A 1 111 ? 12.920 5.407 -2.938 1.00 94.81 111 TYR A N 1
ATOM 815 C CA . TYR A 1 111 ? 11.627 5.131 -2.321 1.00 94.81 111 TYR A CA 1
ATOM 816 C C . TYR A 1 111 ? 11.287 3.633 -2.337 1.00 94.81 111 TYR A C 1
ATOM 818 O O . TYR A 1 111 ? 11.059 3.047 -1.280 1.00 94.81 111 TYR A O 1
ATOM 826 N N . VAL A 1 112 ? 11.293 2.984 -3.508 1.00 94.25 112 VAL A N 1
ATOM 827 C CA . VAL A 1 112 ? 10.865 1.575 -3.622 1.00 94.25 112 VAL A CA 1
ATOM 828 C C . VAL A 1 112 ? 11.812 0.618 -2.897 1.00 94.25 112 VAL A C 1
ATOM 830 O O . VAL A 1 112 ? 11.348 -0.360 -2.311 1.00 94.25 112 VAL A O 1
ATOM 833 N N . HIS A 1 113 ? 13.122 0.903 -2.876 1.00 95.38 113 HIS A N 1
ATOM 834 C CA . HIS A 1 113 ? 14.076 0.097 -2.113 1.00 95.38 113 HIS A CA 1
ATOM 835 C C . HIS A 1 113 ? 13.896 0.287 -0.603 1.00 95.38 113 HIS A C 1
ATOM 837 O O . HIS A 1 113 ? 13.924 -0.690 0.144 1.00 95.38 113 HIS A O 1
ATOM 843 N N . GLY A 1 114 ? 13.638 1.518 -0.152 1.00 94.69 114 GLY A N 1
ATOM 844 C CA . GLY A 1 114 ? 13.285 1.793 1.238 1.00 94.69 114 GLY A CA 1
ATOM 845 C C . GLY A 1 114 ? 12.019 1.047 1.673 1.00 94.69 114 GLY A C 1
ATOM 846 O O . GLY A 1 114 ? 12.027 0.390 2.710 1.00 94.69 114 GLY A O 1
ATOM 847 N N . VAL A 1 115 ? 10.963 1.046 0.852 1.00 91.62 115 VAL A N 1
ATOM 848 C CA . VAL A 1 115 ? 9.737 0.270 1.127 1.00 91.62 115 VAL A CA 1
ATOM 849 C C . VAL A 1 115 ? 10.035 -1.227 1.244 1.00 91.62 115 VAL A C 1
ATOM 851 O O . VAL A 1 115 ? 9.613 -1.854 2.213 1.00 91.62 115 VAL A O 1
ATOM 854 N N . ALA A 1 116 ? 10.809 -1.798 0.314 1.00 91.44 116 ALA A N 1
ATOM 855 C CA . ALA A 1 116 ? 11.189 -3.211 0.372 1.00 91.44 116 ALA A CA 1
ATOM 856 C C . ALA A 1 116 ? 11.983 -3.556 1.649 1.00 91.44 116 ALA A C 1
ATOM 858 O O . ALA A 1 116 ? 11.751 -4.601 2.258 1.00 91.44 116 ALA A O 1
ATOM 859 N N . LEU A 1 117 ? 12.880 -2.667 2.094 1.00 91.69 117 LEU A N 1
ATOM 860 C CA . LEU A 1 117 ? 13.619 -2.830 3.350 1.00 91.69 117 LEU A CA 1
ATOM 861 C C . LEU A 1 117 ? 12.721 -2.742 4.589 1.00 91.69 117 LEU A C 1
ATOM 863 O O . LEU A 1 117 ? 12.959 -3.474 5.545 1.00 91.69 117 LEU A O 1
ATOM 867 N N . LEU A 1 118 ? 11.700 -1.876 4.593 1.00 88.38 118 LEU A N 1
ATOM 868 C CA . LEU A 1 118 ? 10.761 -1.773 5.718 1.00 88.38 118 LEU A CA 1
ATOM 869 C C . LEU A 1 118 ? 9.928 -3.043 5.908 1.00 88.38 118 LEU A C 1
ATOM 871 O O . LEU A 1 118 ? 9.602 -3.383 7.050 1.00 88.38 118 LEU A O 1
ATOM 875 N N . SER A 1 119 ? 9.576 -3.712 4.808 1.00 77.31 119 SER A N 1
ATOM 876 C CA . SER A 1 119 ? 8.725 -4.905 4.812 1.00 77.31 119 SER A CA 1
ATOM 877 C C . SER A 1 119 ? 9.438 -6.187 5.240 1.00 77.31 119 SER A C 1
ATOM 879 O O . SER A 1 119 ? 8.776 -7.144 5.633 1.00 77.31 119 SER A O 1
ATOM 881 N N . LEU A 1 120 ? 10.771 -6.219 5.184 1.00 74.94 120 LEU A N 1
ATOM 882 C CA . LEU A 1 120 ? 11.572 -7.319 5.711 1.00 74.94 120 LEU A CA 1
ATOM 883 C C . LEU A 1 120 ? 11.971 -6.971 7.148 1.00 74.94 120 LEU A C 1
ATOM 885 O O . LEU A 1 120 ? 12.816 -6.105 7.369 1.00 74.94 120 LEU A O 1
ATOM 889 N N . ASP A 1 121 ? 11.352 -7.622 8.135 1.00 66.81 121 ASP A N 1
ATOM 890 C CA . ASP A 1 121 ? 11.694 -7.426 9.548 1.00 66.81 121 ASP A CA 1
ATOM 891 C C . ASP A 1 121 ? 13.208 -7.592 9.763 1.00 66.81 121 ASP A C 1
ATOM 893 O O . ASP A 1 121 ? 13.778 -8.666 9.556 1.00 66.81 121 ASP A O 1
ATOM 897 N N . GLY A 1 122 ? 13.889 -6.510 10.154 1.00 68.44 122 GLY A N 1
ATOM 898 C CA . GLY A 1 122 ? 15.345 -6.509 10.245 1.00 68.44 122 GLY A CA 1
ATOM 899 C C . GLY A 1 122 ? 15.963 -5.201 10.750 1.00 68.44 122 GLY A C 1
ATOM 900 O O . GLY A 1 122 ? 15.277 -4.186 10.892 1.00 68.44 122 GLY A O 1
ATOM 901 N N . PRO A 1 123 ? 17.287 -5.202 11.004 1.00 72.69 123 PRO A N 1
ATOM 902 C CA . PRO A 1 123 ? 18.018 -4.072 11.589 1.00 72.69 123 PRO A CA 1
ATOM 903 C C . PRO A 1 123 ? 18.170 -2.870 10.642 1.00 72.69 123 PRO A C 1
ATOM 905 O O . PRO A 1 123 ? 18.701 -1.844 11.043 1.00 72.69 123 PRO A O 1
ATOM 908 N N . ARG A 1 124 ? 17.718 -2.980 9.388 1.00 83.81 124 ARG A N 1
ATOM 909 C CA . ARG A 1 124 ? 17.916 -1.975 8.330 1.00 83.81 124 ARG A CA 1
ATOM 910 C C . ARG A 1 124 ? 16.792 -0.937 8.244 1.00 83.81 124 ARG A C 1
ATOM 912 O O . ARG A 1 124 ? 16.620 -0.296 7.214 1.00 83.81 124 ARG A O 1
ATOM 919 N N . ARG A 1 125 ? 16.003 -0.783 9.310 1.00 87.75 125 ARG A N 1
ATOM 920 C CA . ARG A 1 125 ? 14.868 0.151 9.345 1.00 87.75 125 ARG A CA 1
ATOM 921 C C . ARG A 1 125 ? 15.322 1.609 9.220 1.00 87.75 125 ARG A C 1
ATOM 923 O O . ARG A 1 125 ? 14.713 2.362 8.468 1.00 87.75 125 ARG A O 1
ATOM 930 N N . ASP A 1 126 ? 16.423 1.973 9.872 1.00 90.81 126 ASP A N 1
ATOM 931 C CA . ASP A 1 126 ? 16.990 3.327 9.785 1.00 90.81 126 ASP A CA 1
ATOM 932 C C . ASP A 1 126 ? 17.506 3.638 8.368 1.00 90.81 126 ASP A C 1
ATOM 934 O O . ASP A 1 126 ? 17.235 4.715 7.828 1.00 90.81 126 ASP A O 1
ATOM 938 N N . ASP A 1 127 ? 18.176 2.672 7.724 1.00 92.19 127 ASP A N 1
ATOM 939 C CA . ASP A 1 127 ? 18.582 2.776 6.314 1.00 92.19 127 ASP A CA 1
ATOM 940 C C . ASP A 1 127 ? 17.359 3.004 5.414 1.00 92.19 127 ASP A C 1
ATOM 942 O O . ASP A 1 127 ? 17.373 3.857 4.526 1.00 92.19 127 ASP A O 1
ATOM 946 N N . ALA A 1 128 ? 16.284 2.250 5.660 1.00 94.12 128 ALA A N 1
ATOM 947 C CA . ALA A 1 128 ? 15.056 2.316 4.884 1.00 94.12 128 ALA A CA 1
ATOM 948 C C . ALA A 1 128 ? 14.399 3.700 4.968 1.00 94.12 128 ALA A C 1
ATOM 950 O O . ALA A 1 128 ? 14.075 4.292 3.937 1.00 94.12 128 ALA A O 1
ATOM 951 N N . PHE A 1 129 ? 14.265 4.258 6.175 1.00 95.00 129 PHE A N 1
ATOM 952 C CA . PHE A 1 129 ? 13.735 5.611 6.354 1.00 95.00 129 PHE A CA 1
ATOM 953 C C . PHE A 1 129 ? 14.650 6.688 5.772 1.00 95.00 129 PHE A C 1
ATOM 955 O O . PHE A 1 129 ? 14.147 7.669 5.228 1.00 95.00 129 PHE A O 1
ATOM 962 N N . SER A 1 130 ? 15.970 6.496 5.816 1.00 95.88 130 SER A N 1
ATOM 963 C CA . SER A 1 130 ? 16.917 7.425 5.188 1.00 95.88 130 SER A CA 1
ATOM 964 C C . SER A 1 130 ? 16.731 7.468 3.666 1.00 95.88 130 SER A C 1
ATOM 966 O O . SER A 1 130 ? 16.716 8.545 3.071 1.00 95.88 130 SER A O 1
ATOM 968 N N . LEU A 1 131 ? 16.511 6.310 3.035 1.00 96.25 131 LEU A N 1
ATOM 969 C CA . LEU A 1 131 ? 16.215 6.221 1.603 1.00 96.25 131 LEU A CA 1
ATOM 970 C C . LEU A 1 131 ? 14.855 6.842 1.254 1.00 96.25 131 LEU A C 1
ATOM 972 O O . LEU A 1 131 ? 14.764 7.623 0.308 1.00 96.25 131 LEU A O 1
ATOM 976 N N . ILE A 1 132 ? 13.807 6.549 2.031 1.00 95.62 132 ILE A N 1
ATOM 977 C CA . ILE A 1 132 ? 12.468 7.130 1.826 1.00 95.62 132 ILE A CA 1
ATOM 978 C C . ILE A 1 132 ? 12.516 8.658 1.961 1.00 95.62 132 ILE A C 1
ATOM 980 O O . ILE A 1 132 ? 11.910 9.361 1.151 1.00 95.62 132 ILE A O 1
ATOM 984 N N . ALA A 1 133 ? 13.272 9.183 2.931 1.00 95.75 133 ALA A N 1
ATOM 985 C CA . ALA A 1 133 ? 13.468 10.619 3.113 1.00 95.75 133 ALA A CA 1
ATOM 986 C C . ALA A 1 133 ? 14.163 11.269 1.908 1.00 95.75 133 ALA A C 1
ATOM 988 O O . ALA A 1 133 ? 13.685 12.292 1.416 1.00 95.75 133 ALA A O 1
ATOM 989 N N . ALA A 1 134 ? 15.235 10.656 1.397 1.00 94.44 134 ALA A N 1
ATOM 990 C CA . ALA A 1 134 ? 15.945 11.151 0.219 1.00 94.44 134 ALA A CA 1
ATOM 991 C C . ALA A 1 134 ? 15.043 11.169 -1.030 1.00 94.44 134 ALA A C 1
ATOM 993 O O . ALA A 1 134 ? 14.953 12.189 -1.717 1.00 94.44 134 ALA A O 1
ATOM 994 N N . GLY A 1 135 ? 14.300 10.083 -1.272 1.00 92.81 135 GLY A N 1
ATOM 995 C CA . GLY A 1 135 ? 13.357 10.003 -2.390 1.00 92.81 135 GLY A CA 1
ATOM 996 C C . GLY A 1 135 ? 12.228 11.033 -2.282 1.00 92.81 135 GLY A C 1
ATOM 997 O O . GLY A 1 135 ? 11.868 11.672 -3.273 1.00 92.81 135 GLY A O 1
ATOM 998 N N . ARG A 1 136 ? 11.709 11.259 -1.068 1.00 93.06 136 ARG A N 1
ATOM 999 C CA . ARG A 1 136 ? 10.708 12.297 -0.787 1.00 93.06 136 ARG A CA 1
ATOM 1000 C C . ARG A 1 136 ? 11.235 13.702 -1.065 1.00 93.06 136 ARG A C 1
ATOM 1002 O O . ARG A 1 136 ? 10.529 14.499 -1.679 1.00 93.06 136 ARG A O 1
ATOM 1009 N N . GLU A 1 137 ? 12.436 14.025 -0.594 1.00 92.38 137 GLU A N 1
ATOM 1010 C CA . GLU A 1 137 ? 13.037 15.345 -0.796 1.00 92.38 137 GLU A CA 1
ATOM 1011 C C . GLU A 1 137 ? 13.224 15.642 -2.287 1.00 92.38 137 GLU A C 1
ATOM 1013 O O . GLU A 1 137 ? 12.780 16.690 -2.763 1.00 92.38 137 GLU A O 1
ATOM 1018 N N . ALA A 1 138 ? 13.780 14.691 -3.040 1.00 89.25 138 ALA A N 1
ATOM 1019 C CA . ALA A 1 138 ? 13.956 14.819 -4.482 1.00 89.25 138 ALA A CA 1
ATOM 1020 C C . ALA A 1 138 ? 12.612 14.989 -5.221 1.00 89.25 138 ALA A C 1
ATOM 1022 O O . ALA A 1 138 ? 12.487 15.868 -6.076 1.00 89.25 138 ALA A O 1
ATOM 1023 N N . ALA A 1 139 ? 11.580 14.219 -4.849 1.00 86.56 139 ALA A N 1
ATOM 1024 C CA . ALA A 1 139 ? 10.240 14.338 -5.434 1.00 86.56 139 ALA A CA 1
ATOM 1025 C C . ALA A 1 139 ? 9.613 15.730 -5.210 1.00 86.56 139 ALA A C 1
ATOM 1027 O O . ALA A 1 139 ? 8.950 16.274 -6.096 1.00 86.56 139 ALA A O 1
ATOM 1028 N N . LEU A 1 140 ? 9.844 16.340 -4.041 1.00 86.06 140 LEU A N 1
ATOM 1029 C CA . LEU A 1 140 ? 9.360 17.688 -3.730 1.00 86.06 140 LEU A CA 1
ATOM 1030 C C . LEU A 1 140 ? 10.152 18.784 -4.454 1.00 86.06 140 LEU A C 1
ATOM 1032 O O . LEU A 1 140 ? 9.549 19.743 -4.944 1.00 86.06 140 LEU A O 1
ATOM 1036 N N . GLN A 1 141 ? 11.479 18.655 -4.522 1.00 85.62 141 GLN A N 1
ATOM 1037 C CA . GLN A 1 141 ? 12.355 19.635 -5.170 1.00 85.62 141 GLN A CA 1
ATOM 1038 C C . GLN A 1 141 ? 12.107 19.701 -6.680 1.00 85.62 141 GLN A C 1
ATOM 1040 O O . GLN A 1 141 ? 11.899 20.783 -7.229 1.00 85.62 141 GLN A O 1
ATOM 1045 N N . GLU A 1 142 ? 12.068 18.542 -7.335 1.00 79.00 142 GLU A N 1
ATOM 1046 C CA . GLU A 1 142 ? 11.963 18.442 -8.794 1.00 79.00 142 GLU A CA 1
ATOM 1047 C C . GLU A 1 142 ? 10.505 18.438 -9.286 1.00 79.00 142 GLU A C 1
ATOM 1049 O O . GLU A 1 142 ? 10.238 18.559 -10.480 1.00 79.00 142 GLU A O 1
ATOM 1054 N N . ARG A 1 143 ? 9.535 18.317 -8.366 1.00 74.75 143 ARG A N 1
ATOM 1055 C CA . ARG A 1 143 ? 8.085 18.232 -8.635 1.00 74.75 143 ARG A CA 1
ATOM 1056 C C . ARG A 1 143 ? 7.677 17.085 -9.565 1.00 74.75 143 ARG A C 1
ATOM 1058 O O . ARG A 1 143 ? 6.570 17.100 -10.108 1.00 74.75 143 ARG A O 1
ATOM 1065 N N . PHE A 1 144 ? 8.526 16.074 -9.724 1.00 69.94 144 PHE A N 1
ATOM 1066 C CA . PHE A 1 144 ? 8.152 14.821 -10.368 1.00 69.94 144 PHE A CA 1
ATOM 1067 C C . PHE A 1 144 ? 7.681 13.826 -9.303 1.00 69.94 144 PHE A C 1
ATOM 1069 O O . PHE A 1 144 ? 8.261 13.729 -8.226 1.00 69.94 144 PHE A O 1
ATOM 1076 N N . THR A 1 145 ? 6.614 13.082 -9.605 1.00 67.88 145 THR A N 1
ATOM 1077 C CA . THR A 1 145 ? 6.130 11.982 -8.751 1.00 67.88 145 THR A CA 1
ATOM 1078 C C . THR A 1 145 ? 5.691 12.423 -7.344 1.00 67.88 145 THR A C 1
ATOM 1080 O O . THR A 1 145 ? 6.059 11.811 -6.348 1.00 67.88 145 THR A O 1
ATOM 1083 N N . LEU A 1 146 ? 4.835 13.450 -7.239 1.00 77.44 146 LEU A N 1
ATOM 1084 C CA . LEU A 1 146 ? 4.276 13.927 -5.954 1.00 77.44 146 LEU A CA 1
ATOM 1085 C C . LEU A 1 146 ? 3.608 12.823 -5.105 1.00 77.44 146 LEU A C 1
ATOM 1087 O O . LEU A 1 146 ? 3.549 12.941 -3.883 1.00 77.44 146 LEU A O 1
ATOM 1091 N N . LEU A 1 147 ? 3.159 11.736 -5.741 1.00 74.38 147 LEU A N 1
ATOM 1092 C CA . LEU A 1 147 ? 2.672 10.527 -5.070 1.00 74.38 147 LEU A CA 1
ATOM 1093 C C . LEU A 1 147 ? 3.731 9.902 -4.147 1.00 74.38 147 LEU A C 1
ATOM 1095 O O . LEU A 1 147 ? 3.397 9.530 -3.032 1.00 74.38 147 LEU A O 1
ATOM 1099 N N . VAL A 1 148 ? 5.011 9.867 -4.545 1.00 81.38 148 VAL A N 1
ATOM 1100 C CA . VAL A 1 148 ? 6.111 9.363 -3.694 1.00 81.38 148 VAL A CA 1
ATOM 1101 C C . VAL A 1 148 ? 6.220 10.171 -2.409 1.00 81.38 148 VAL A C 1
ATOM 1103 O O . VAL A 1 148 ? 6.380 9.589 -1.340 1.00 81.38 148 VAL A O 1
ATOM 1106 N N . ALA A 1 149 ? 6.101 11.498 -2.490 1.00 84.38 149 ALA A N 1
ATOM 1107 C CA . ALA A 1 149 ? 6.157 12.340 -1.302 1.00 84.38 149 ALA A CA 1
ATOM 1108 C C . ALA A 1 149 ? 4.968 12.078 -0.364 1.00 84.38 149 ALA A C 1
ATOM 1110 O O . ALA A 1 149 ? 5.170 11.928 0.839 1.00 84.38 149 ALA A O 1
ATOM 1111 N N . CYS A 1 150 ? 3.761 11.941 -0.924 1.00 82.50 150 CYS A N 1
ATOM 1112 C CA . CYS A 1 150 ? 2.559 11.616 -0.154 1.00 82.50 150 CYS A CA 1
ATOM 1113 C C . CYS A 1 150 ? 2.692 10.248 0.529 1.00 82.50 150 CYS A C 1
ATOM 1115 O O . CYS A 1 150 ? 2.452 10.124 1.725 1.00 82.50 150 CYS A O 1
ATOM 1117 N N . TRP A 1 151 ? 3.139 9.226 -0.201 1.00 88.75 151 TRP A N 1
ATOM 1118 C CA . TRP A 1 151 ? 3.280 7.880 0.349 1.00 88.75 151 TRP A CA 1
ATOM 1119 C C . TRP A 1 151 ? 4.434 7.781 1.356 1.00 88.75 151 TRP A C 1
ATOM 1121 O O . TRP A 1 151 ? 4.362 6.998 2.297 1.00 88.75 151 TRP A O 1
ATOM 1131 N N . ALA A 1 152 ? 5.502 8.567 1.193 1.00 91.19 152 ALA A N 1
ATOM 1132 C CA . ALA A 1 152 ? 6.572 8.675 2.182 1.00 91.19 152 ALA A CA 1
ATOM 1133 C C . ALA A 1 152 ? 6.071 9.258 3.514 1.00 91.19 152 ALA A C 1
ATOM 1135 O O . ALA A 1 152 ? 6.454 8.763 4.572 1.00 91.19 152 ALA A O 1
ATOM 1136 N N . ASP A 1 153 ? 5.184 10.259 3.472 1.00 89.69 153 ASP A N 1
ATOM 1137 C CA . ASP A 1 153 ? 4.577 10.839 4.677 1.00 89.69 153 ASP A CA 1
ATOM 1138 C C . ASP A 1 153 ? 3.756 9.815 5.471 1.00 89.69 153 ASP A C 1
ATOM 1140 O O . ASP A 1 153 ? 3.824 9.800 6.703 1.00 89.69 153 ASP A O 1
ATOM 1144 N N . VAL A 1 154 ? 3.067 8.900 4.781 1.00 91.38 154 VAL A N 1
ATOM 1145 C CA . VAL A 1 154 ? 2.355 7.775 5.411 1.00 91.38 154 VAL A CA 1
ATOM 1146 C C . VAL A 1 154 ? 3.327 6.861 6.166 1.00 91.38 154 VAL A C 1
ATOM 1148 O O . VAL A 1 154 ? 3.082 6.557 7.330 1.00 91.38 154 VAL A O 1
ATOM 1151 N N . HIS A 1 155 ? 4.479 6.511 5.578 1.00 93.25 155 HIS A N 1
ATOM 1152 C CA . HIS A 1 155 ? 5.494 5.685 6.258 1.00 93.25 155 HIS A CA 1
ATOM 1153 C C . HIS A 1 155 ? 6.051 6.345 7.522 1.00 93.25 155 HIS A C 1
ATOM 1155 O O . HIS A 1 155 ? 6.263 5.673 8.532 1.00 93.25 155 HIS A O 1
ATOM 1161 N N . PHE A 1 156 ? 6.288 7.660 7.498 1.00 94.50 156 PHE A N 1
ATOM 1162 C CA . PHE A 1 156 ? 6.744 8.383 8.690 1.00 94.50 156 PHE A CA 1
ATOM 1163 C C . PHE A 1 156 ? 5.674 8.419 9.788 1.00 94.50 156 PHE A C 1
ATOM 1165 O O . PHE A 1 156 ? 6.001 8.313 10.973 1.00 94.50 156 PHE A O 1
ATOM 1172 N N . ALA A 1 157 ? 4.402 8.541 9.410 1.00 95.88 157 ALA A N 1
ATOM 1173 C CA . ALA A 1 157 ? 3.282 8.478 10.341 1.00 95.88 157 ALA A CA 1
ATOM 1174 C C . ALA A 1 157 ? 3.110 7.071 10.942 1.00 95.88 157 ALA A C 1
ATOM 1176 O O . ALA A 1 157 ? 2.949 6.940 12.159 1.00 95.88 157 ALA A O 1
ATOM 1177 N N . ASP A 1 158 ? 3.231 6.020 10.127 1.00 93.81 158 ASP A N 1
ATOM 1178 C CA . ASP A 1 158 ? 3.199 4.626 10.584 1.00 93.81 158 ASP A CA 1
ATOM 1179 C C . ASP A 1 158 ? 4.338 4.336 11.577 1.00 93.81 158 ASP A C 1
ATOM 1181 O O . ASP A 1 158 ? 4.123 3.679 12.596 1.00 93.81 158 ASP A O 1
ATOM 1185 N N . GLU A 1 159 ? 5.541 4.874 11.354 1.00 94.44 159 GLU A N 1
ATOM 1186 C CA . GLU A 1 159 ? 6.675 4.713 12.276 1.00 94.44 159 GLU A CA 1
ATOM 1187 C C . GLU A 1 159 ? 6.440 5.380 13.636 1.00 94.44 159 GLU A C 1
ATOM 1189 O O . GLU A 1 159 ? 6.769 4.818 14.689 1.00 94.44 159 GLU A O 1
ATOM 1194 N N . LYS A 1 160 ? 5.817 6.562 13.637 1.00 96.19 160 LYS A N 1
ATOM 1195 C CA . LYS A 1 160 ? 5.379 7.217 14.874 1.00 96.19 160 LYS A CA 1
ATOM 1196 C C . LYS A 1 160 ? 4.359 6.363 15.618 1.00 96.19 160 LYS A C 1
ATOM 1198 O O . LYS A 1 160 ? 4.541 6.088 16.803 1.00 96.19 160 LYS A O 1
ATOM 1203 N N . ALA A 1 161 ? 3.345 5.853 14.920 1.00 95.88 161 ALA A N 1
ATOM 1204 C CA . ALA A 1 161 ? 2.355 4.965 15.523 1.00 95.88 161 ALA A CA 1
ATOM 1205 C C . ALA A 1 161 ? 3.004 3.686 16.084 1.00 95.88 161 ALA A C 1
ATOM 1207 O O . ALA A 1 161 ? 2.692 3.270 17.201 1.00 95.88 161 ALA A O 1
ATOM 1208 N N . ARG A 1 162 ? 3.960 3.094 15.357 1.00 92.19 162 ARG A N 1
ATOM 1209 C CA . ARG A 1 162 ? 4.701 1.890 15.769 1.00 92.19 162 ARG A CA 1
ATOM 1210 C C . ARG A 1 162 ? 5.505 2.106 17.052 1.00 92.19 162 ARG A C 1
ATOM 1212 O O . ARG A 1 162 ? 5.605 1.197 17.874 1.00 92.19 162 ARG A O 1
ATOM 1219 N N . THR A 1 163 ? 6.088 3.291 17.223 1.00 93.75 163 THR A N 1
ATOM 1220 C CA . THR A 1 163 ? 6.870 3.665 18.415 1.00 93.75 163 THR A CA 1
ATOM 1221 C C . THR A 1 163 ? 6.010 4.184 19.573 1.00 93.75 163 THR A C 1
ATOM 1223 O O . THR A 1 163 ? 6.535 4.429 20.658 1.00 93.75 163 THR A O 1
ATOM 1226 N N . GLY A 1 164 ? 4.689 4.284 19.381 1.00 95.69 164 GLY A N 1
ATOM 1227 C CA . GLY A 1 164 ? 3.726 4.728 20.391 1.00 95.69 164 GLY A CA 1
ATOM 1228 C C . GLY A 1 164 ? 3.462 6.237 20.404 1.00 95.69 164 GLY A C 1
ATOM 1229 O O . GLY A 1 164 ? 2.663 6.695 21.219 1.00 95.69 164 GLY A O 1
ATOM 1230 N N . ASP A 1 165 ? 4.074 7.008 19.501 1.00 97.69 165 ASP A N 1
ATOM 1231 C CA . ASP A 1 165 ? 3.763 8.425 19.275 1.00 97.69 165 ASP A CA 1
ATOM 1232 C C . ASP A 1 165 ? 2.481 8.559 18.435 1.00 97.69 165 ASP A C 1
ATOM 1234 O O . ASP A 1 165 ? 2.501 8.921 17.256 1.00 97.69 165 ASP A O 1
ATOM 1238 N N . PHE A 1 166 ? 1.338 8.206 19.032 1.00 97.69 166 PHE A N 1
ATOM 1239 C CA . PHE A 1 166 ? 0.051 8.263 18.337 1.00 97.69 166 PHE A CA 1
ATOM 1240 C C . PHE A 1 166 ? -0.385 9.695 18.024 1.00 97.69 166 PHE A C 1
ATOM 1242 O O . PHE A 1 166 ? -1.025 9.912 16.999 1.00 97.69 166 PHE A O 1
ATOM 1249 N N . ASP A 1 167 ? -0.033 10.671 18.864 1.00 97.06 167 ASP A N 1
ATOM 1250 C CA . ASP A 1 167 ? -0.357 12.076 18.613 1.00 97.06 167 ASP A CA 1
ATOM 1251 C C . ASP A 1 167 ? 0.342 12.579 17.350 1.00 97.06 167 ASP A C 1
ATOM 1253 O O . ASP A 1 167 ? -0.331 13.039 16.425 1.00 97.06 167 ASP A O 1
ATOM 1257 N N . GLY A 1 168 ? 1.662 12.397 17.256 1.00 97.00 168 GLY A N 1
ATOM 1258 C CA . GLY A 1 168 ? 2.415 12.780 16.067 1.00 97.00 168 GLY A CA 1
ATOM 1259 C C . GLY A 1 168 ? 2.015 11.977 14.825 1.00 97.00 168 GLY A C 1
ATOM 1260 O O . GLY A 1 168 ? 2.008 12.520 13.722 1.00 97.00 168 GLY A O 1
ATOM 1261 N N . ALA A 1 169 ? 1.647 10.701 14.976 1.00 97.81 169 ALA A N 1
ATOM 1262 C CA . ALA A 1 169 ? 1.132 9.902 13.864 1.00 97.81 169 ALA A CA 1
ATOM 1263 C C . ALA A 1 169 ? -0.190 10.467 13.319 1.00 97.81 169 ALA A C 1
ATOM 1265 O O . ALA A 1 169 ? -0.332 10.675 12.117 1.00 97.81 169 ALA A O 1
ATOM 1266 N N . ILE A 1 170 ? -1.149 10.772 14.199 1.00 97.81 170 ILE A N 1
ATOM 1267 C CA . ILE A 1 170 ? -2.456 11.331 13.825 1.00 97.81 170 ILE A CA 1
ATOM 1268 C C . ILE A 1 170 ? -2.301 12.717 13.182 1.00 97.81 170 ILE A C 1
ATOM 1270 O O . ILE A 1 170 ? -3.000 13.024 12.213 1.00 97.81 170 ILE A O 1
ATOM 1274 N N . GLU A 1 171 ? -1.382 13.546 13.686 1.00 96.62 171 GLU A N 1
ATOM 1275 C CA . GLU A 1 171 ? -1.054 14.845 13.086 1.00 96.62 171 GLU A CA 1
ATOM 1276 C C . GLU A 1 171 ? -0.566 14.725 11.636 1.00 96.62 171 GLU A C 1
ATOM 1278 O O . GLU A 1 171 ? -0.908 15.580 10.820 1.00 96.62 171 GLU A O 1
ATOM 1283 N N . LEU A 1 172 ? 0.172 13.662 11.297 1.00 96.00 172 LEU A N 1
ATOM 1284 C CA . LEU A 1 172 ? 0.642 13.403 9.933 1.00 96.00 172 LEU A CA 1
ATOM 1285 C C . LEU A 1 172 ? -0.410 12.714 9.052 1.00 96.00 172 LEU A C 1
ATOM 1287 O O . LEU A 1 172 ? -0.557 13.068 7.883 1.00 96.00 172 LEU A O 1
ATOM 1291 N N . PHE A 1 173 ? -1.181 11.767 9.593 1.00 96.56 173 PHE A N 1
ATOM 1292 C CA . PHE A 1 173 ? -2.177 11.038 8.805 1.00 96.56 173 PHE A CA 1
ATOM 1293 C C . PHE A 1 173 ? -3.330 11.920 8.328 1.00 96.56 173 PHE A C 1
ATOM 1295 O O . PHE A 1 173 ? -3.781 11.763 7.197 1.00 96.56 173 PHE A O 1
ATOM 1302 N N . ARG A 1 174 ? -3.820 12.852 9.154 1.00 96.06 174 ARG A N 1
ATOM 1303 C CA . ARG A 1 174 ? -4.949 13.723 8.780 1.00 96.06 174 ARG A CA 1
ATOM 1304 C C . ARG A 1 174 ? -4.717 14.472 7.459 1.00 96.06 174 ARG A C 1
ATOM 1306 O O . ARG A 1 174 ? -5.533 14.306 6.554 1.00 96.06 174 ARG A O 1
ATOM 1313 N N . PRO A 1 175 ? -3.640 15.265 7.294 1.00 93.31 175 PRO A N 1
ATOM 1314 C CA . PRO A 1 175 ? -3.386 15.936 6.025 1.00 93.31 175 PRO A CA 1
ATOM 1315 C C . PRO A 1 175 ? -3.092 14.956 4.880 1.00 93.31 175 PRO A C 1
ATOM 1317 O O . PRO A 1 175 ? -3.466 15.256 3.750 1.00 93.31 175 PRO A O 1
ATOM 1320 N N . ALA A 1 176 ? -2.488 13.790 5.147 1.00 91.81 176 ALA A N 1
ATOM 1321 C CA . ALA A 1 176 ? -2.252 12.774 4.118 1.00 91.81 176 ALA A CA 1
ATOM 1322 C C . ALA A 1 176 ? -3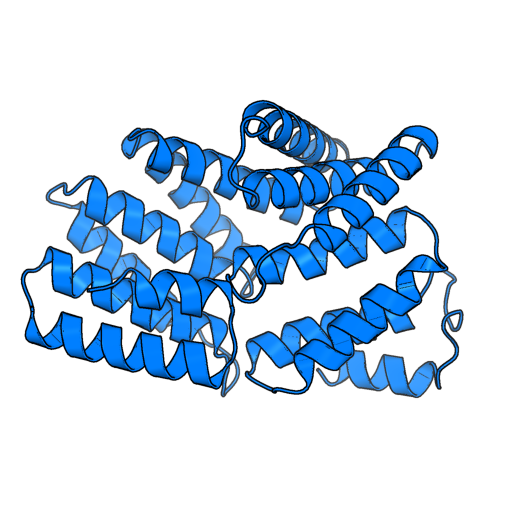.571 12.224 3.541 1.00 91.81 176 ALA A C 1
ATOM 1324 O O . ALA A 1 176 ? -3.755 12.230 2.325 1.00 91.81 176 ALA A O 1
ATOM 1325 N N . VAL A 1 177 ? -4.524 11.861 4.408 1.00 93.94 177 VAL A N 1
ATOM 1326 C CA . VAL A 1 177 ? -5.866 11.412 4.000 1.00 93.94 177 VAL A CA 1
ATOM 1327 C C . VAL A 1 177 ? -6.577 12.493 3.180 1.00 93.94 177 VAL A C 1
ATOM 1329 O O . VAL A 1 177 ? -7.135 12.203 2.122 1.00 93.94 177 VAL A O 1
ATOM 1332 N N . GLU A 1 178 ? -6.556 13.754 3.628 1.00 92.56 178 GLU A N 1
ATOM 1333 C CA . GLU A 1 178 ? -7.193 14.844 2.873 1.00 92.56 178 GLU A CA 1
ATOM 1334 C C . GLU A 1 178 ? -6.560 15.056 1.494 1.00 92.56 178 GLU A C 1
ATOM 1336 O O . GLU A 1 178 ? -7.273 15.308 0.519 1.00 92.56 178 GLU A O 1
ATOM 1341 N N . GLN A 1 179 ? -5.237 14.922 1.392 1.00 88.00 179 GLN A N 1
ATOM 1342 C CA . GLN A 1 179 ? -4.520 15.050 0.129 1.00 88.00 179 GLN A CA 1
ATOM 1343 C C . GLN A 1 179 ? -4.883 13.924 -0.848 1.00 88.00 179 GLN A C 1
ATOM 1345 O O . GLN A 1 179 ? -5.114 14.193 -2.026 1.00 88.00 179 GLN A O 1
ATOM 1350 N N . GLU A 1 180 ? -4.995 12.680 -0.380 1.00 88.75 180 GLU A N 1
ATOM 1351 C CA . GLU A 1 180 ? -5.408 11.545 -1.216 1.00 88.75 180 GLU A CA 1
ATOM 1352 C C . GLU A 1 180 ? -6.838 11.724 -1.745 1.00 88.75 180 GLU A C 1
ATOM 1354 O O . GLU A 1 180 ? -7.087 11.524 -2.940 1.00 88.75 180 GLU A O 1
ATOM 1359 N N . TYR A 1 181 ? -7.761 12.209 -0.903 1.00 90.12 181 TYR A N 1
ATOM 1360 C CA . TYR A 1 181 ? -9.103 12.599 -1.345 1.00 90.12 181 TYR A CA 1
ATOM 1361 C C . TYR A 1 181 ? -9.070 13.720 -2.392 1.00 90.12 181 TYR A C 1
ATOM 1363 O O . TYR A 1 181 ? -9.780 13.639 -3.395 1.00 90.12 181 TYR A O 1
ATOM 1371 N N . ALA A 1 182 ? -8.248 14.754 -2.193 1.00 87.25 182 ALA A N 1
ATOM 1372 C CA . ALA A 1 182 ? -8.131 15.875 -3.125 1.00 87.25 182 ALA A CA 1
ATOM 1373 C C . ALA A 1 182 ? -7.540 15.456 -4.483 1.00 87.25 182 ALA A C 1
ATOM 1375 O O . ALA A 1 182 ? -7.977 15.938 -5.529 1.00 87.25 182 ALA A O 1
ATOM 1376 N N . CYS A 1 183 ? -6.575 14.535 -4.482 1.00 79.19 183 CYS A N 1
ATOM 1377 C CA . CYS A 1 183 ? -5.938 14.013 -5.690 1.00 79.19 183 CYS A CA 1
ATOM 1378 C C . CYS A 1 183 ? -6.727 12.880 -6.365 1.00 79.19 183 CYS A C 1
ATOM 1380 O O . CYS A 1 183 ? -6.336 12.442 -7.446 1.00 79.19 183 CYS A O 1
ATOM 1382 N N . THR A 1 184 ? -7.841 12.429 -5.774 1.00 78.44 184 THR A N 1
ATOM 1383 C CA . THR A 1 184 ? -8.605 11.256 -6.241 1.00 78.44 184 THR A CA 1
ATOM 1384 C C . THR A 1 184 ? -7.724 9.997 -6.331 1.00 78.44 184 THR A C 1
ATOM 1386 O O . THR A 1 184 ? -7.930 9.140 -7.194 1.00 78.44 184 THR A O 1
ATOM 1389 N N . ASP A 1 185 ? -6.723 9.874 -5.448 1.00 75.75 185 ASP A N 1
ATOM 1390 C CA . ASP A 1 185 ? -5.920 8.652 -5.336 1.00 75.75 185 ASP A CA 1
ATOM 1391 C C . ASP A 1 185 ? -6.725 7.588 -4.587 1.00 75.75 185 ASP A C 1
ATOM 1393 O O . ASP A 1 185 ? -6.592 7.363 -3.384 1.00 75.75 185 ASP A O 1
ATOM 1397 N N . MET A 1 186 ? -7.596 6.922 -5.337 1.00 80.38 186 MET A N 1
ATOM 1398 C CA . MET A 1 186 ? -8.432 5.849 -4.816 1.00 80.38 186 MET A CA 1
ATOM 1399 C C . MET A 1 186 ? -7.653 4.566 -4.524 1.00 80.38 186 MET A C 1
ATOM 1401 O O . MET A 1 186 ? -8.238 3.633 -3.980 1.00 80.38 186 MET A O 1
ATOM 1405 N N . MET A 1 187 ? -6.368 4.487 -4.890 1.00 82.31 187 MET A N 1
ATOM 1406 C CA . MET A 1 187 ? -5.576 3.287 -4.650 1.00 82.31 187 MET A CA 1
ATOM 1407 C C . MET A 1 187 ? -5.104 3.215 -3.199 1.00 82.31 187 MET A C 1
ATOM 1409 O O . MET A 1 187 ? -5.166 2.135 -2.626 1.00 82.31 187 MET A O 1
ATOM 1413 N N . LEU A 1 188 ? -4.644 4.317 -2.593 1.00 87.44 188 LEU A N 1
ATOM 1414 C CA . LEU A 1 188 ? -4.116 4.285 -1.218 1.00 87.44 188 LEU A CA 1
ATOM 1415 C C . LEU A 1 188 ? -5.059 4.829 -0.146 1.00 87.44 188 LEU A C 1
ATOM 1417 O O . LEU A 1 188 ? -4.899 4.454 1.016 1.00 87.44 188 LEU A O 1
ATOM 1421 N N . VAL A 1 189 ? -6.073 5.626 -0.510 1.00 92.38 189 VAL A N 1
ATOM 1422 C CA . VAL A 1 189 ? -6.930 6.319 0.472 1.00 92.38 189 VAL A CA 1
ATOM 1423 C C . VAL A 1 189 ? -7.501 5.400 1.553 1.00 92.38 189 VAL A C 1
ATOM 1425 O O . VAL A 1 189 ? -7.589 5.781 2.720 1.00 92.38 189 VAL A O 1
ATOM 1428 N N . ALA A 1 190 ? -7.852 4.161 1.202 1.00 95.00 190 ALA A N 1
ATOM 1429 C CA . ALA A 1 190 ? -8.366 3.188 2.156 1.00 95.00 190 ALA A CA 1
ATOM 1430 C C . ALA A 1 190 ? -7.307 2.682 3.147 1.00 95.00 190 ALA A C 1
ATOM 1432 O O . ALA A 1 190 ? -7.603 2.574 4.338 1.00 95.00 190 ALA A O 1
ATOM 1433 N N . ALA A 1 191 ? -6.087 2.410 2.677 1.00 95.31 191 ALA A N 1
ATOM 1434 C CA . ALA A 1 191 ? -4.977 1.963 3.513 1.00 95.31 191 ALA A CA 1
ATOM 1435 C C . ALA A 1 191 ? -4.538 3.076 4.477 1.00 95.31 191 ALA A C 1
ATOM 1437 O O . ALA A 1 191 ? -4.466 2.854 5.684 1.00 95.31 191 ALA A O 1
ATOM 1438 N N . THR A 1 192 ? -4.363 4.299 3.974 1.00 95.75 192 THR A N 1
ATOM 1439 C CA . THR A 1 192 ? -3.977 5.461 4.789 1.00 95.75 192 THR A CA 1
ATOM 1440 C C . THR A 1 192 ? -5.064 5.823 5.809 1.00 95.75 192 THR A C 1
ATOM 1442 O O . THR A 1 192 ? -4.770 6.083 6.980 1.00 95.75 192 THR A O 1
ATOM 1445 N N . THR A 1 193 ? -6.345 5.750 5.417 1.00 97.69 193 THR A N 1
ATOM 1446 C CA . THR A 1 193 ? -7.478 5.891 6.352 1.00 97.69 193 THR A CA 1
ATOM 1447 C C . THR A 1 193 ? -7.451 4.805 7.430 1.00 97.69 193 THR A C 1
ATOM 1449 O O . THR A 1 193 ? -7.719 5.093 8.597 1.00 97.69 193 THR A O 1
ATOM 1452 N N . ALA A 1 194 ? -7.101 3.566 7.080 1.00 97.75 194 ALA A N 1
ATOM 1453 C CA . ALA A 1 194 ? -6.991 2.477 8.043 1.00 97.75 194 ALA A CA 1
ATOM 1454 C C . ALA A 1 194 ? -5.858 2.693 9.056 1.00 97.75 194 ALA A C 1
ATOM 1456 O O . ALA A 1 194 ? -6.076 2.432 10.243 1.00 97.75 194 ALA A O 1
ATOM 1457 N N . SER A 1 195 ? -4.704 3.224 8.637 1.00 97.38 195 SER A N 1
ATOM 1458 C CA . SER A 1 195 ? -3.631 3.619 9.561 1.00 97.38 195 SER A CA 1
ATOM 1459 C C . SER A 1 195 ? -4.074 4.739 10.512 1.00 97.38 195 SER A C 1
ATOM 1461 O O . SER A 1 195 ? -3.873 4.623 11.725 1.00 97.38 195 SER A O 1
ATOM 1463 N N . LEU A 1 196 ? -4.780 5.767 10.014 1.00 98.31 196 LEU A N 1
ATOM 1464 C CA . LEU A 1 196 ? -5.369 6.819 10.858 1.00 98.31 196 LEU A CA 1
ATOM 1465 C C . LEU A 1 196 ? -6.350 6.242 11.888 1.00 98.31 196 LEU A C 1
ATOM 1467 O O . LEU A 1 196 ? -6.251 6.535 13.081 1.00 98.31 196 LEU A O 1
ATOM 1471 N N . VAL A 1 197 ? -7.291 5.408 11.437 1.00 98.56 197 VAL A N 1
ATOM 1472 C CA . VAL A 1 197 ? -8.280 4.746 12.299 1.00 98.56 197 VAL A CA 1
ATOM 1473 C C . VAL A 1 197 ? -7.583 3.915 13.368 1.00 98.56 197 VAL A C 1
ATOM 1475 O O . VAL A 1 197 ? -7.941 3.999 14.540 1.00 98.56 197 VAL A O 1
ATOM 1478 N N . GLN A 1 198 ? -6.563 3.142 13.003 1.00 97.44 198 GLN A N 1
ATOM 1479 C CA . GLN A 1 198 ? -5.824 2.342 13.969 1.00 97.44 198 GLN A CA 1
ATOM 1480 C C . GLN A 1 198 ? -5.110 3.221 15.006 1.00 97.44 198 GLN A C 1
ATOM 1482 O O . GLN A 1 198 ? -5.206 2.927 16.198 1.00 97.44 198 GLN A O 1
ATOM 1487 N N . ALA A 1 199 ? -4.446 4.303 14.587 1.00 98.19 199 ALA A N 1
ATOM 1488 C CA . ALA A 1 199 ? -3.781 5.233 15.500 1.00 98.19 199 ALA A CA 1
ATOM 1489 C C . ALA A 1 199 ? -4.776 5.891 16.475 1.00 98.19 199 ALA A C 1
ATOM 1491 O O . ALA A 1 199 ? -4.526 5.913 17.681 1.00 98.19 199 ALA A O 1
ATOM 1492 N N . LEU A 1 200 ? -5.940 6.337 15.984 1.00 98.56 200 LEU A N 1
ATOM 1493 C CA . LEU A 1 200 ? -7.030 6.885 16.804 1.00 98.56 200 LEU A CA 1
ATOM 1494 C C . LEU A 1 200 ? -7.530 5.867 17.837 1.00 98.56 200 LEU A C 1
ATOM 1496 O O . LEU A 1 200 ? -7.592 6.158 19.032 1.00 98.56 200 LEU A O 1
ATOM 1500 N N . LEU A 1 201 ? -7.848 4.646 17.399 1.00 97.56 201 LEU A N 1
ATOM 1501 C CA . LEU A 1 201 ? -8.359 3.600 18.288 1.00 97.56 201 LEU A CA 1
ATOM 1502 C C . LEU A 1 201 ? -7.317 3.155 19.328 1.00 97.56 201 LEU A C 1
ATOM 1504 O O . LEU A 1 201 ? -7.687 2.824 20.454 1.00 97.56 201 LEU A O 1
ATOM 1508 N N . ARG A 1 202 ? -6.023 3.167 18.982 1.00 96.56 202 ARG A N 1
ATOM 1509 C CA . ARG A 1 202 ? -4.920 2.861 19.910 1.00 96.56 202 ARG A CA 1
ATOM 1510 C C . ARG A 1 202 ? -4.675 3.978 20.921 1.00 96.56 202 ARG A C 1
ATOM 1512 O O . ARG A 1 202 ? -4.410 3.666 22.080 1.00 96.56 202 ARG A O 1
ATOM 1519 N N . ARG A 1 203 ? -4.787 5.247 20.510 1.00 96.62 203 ARG A N 1
ATOM 1520 C CA . ARG A 1 203 ? -4.705 6.397 21.423 1.00 96.62 203 ARG A CA 1
ATOM 1521 C C . ARG A 1 203 ? -5.870 6.406 22.417 1.00 96.62 203 ARG A C 1
ATOM 1523 O O . ARG A 1 203 ? -5.665 6.695 23.593 1.00 96.62 203 ARG A O 1
ATOM 1530 N N . GLY A 1 204 ? -7.071 6.038 21.967 1.00 92.81 204 GLY A N 1
ATOM 1531 C CA . GLY A 1 204 ? -8.210 5.728 22.838 1.00 92.81 204 GLY A CA 1
ATOM 1532 C C . GLY A 1 204 ? -8.840 6.936 23.544 1.00 92.81 204 GLY A C 1
ATOM 1533 O O . GLY A 1 204 ? -9.511 6.777 24.566 1.00 92.81 204 GLY A O 1
ATOM 1534 N N . GLY A 1 205 ? -8.640 8.150 23.030 1.00 89.12 205 GLY A N 1
ATOM 1535 C CA . GLY A 1 205 ? -9.265 9.366 23.538 1.00 89.12 205 GLY A CA 1
ATOM 1536 C C . GLY A 1 205 ? -10.782 9.397 23.317 1.00 89.12 205 GLY A C 1
ATOM 1537 O O . GLY A 1 205 ? -11.333 8.743 22.433 1.00 89.12 205 GLY A O 1
ATOM 1538 N N . ARG A 1 206 ? -11.493 10.217 24.105 1.00 82.31 206 ARG A N 1
ATOM 1539 C CA . ARG A 1 206 ? -12.970 10.315 24.056 1.00 82.31 206 ARG A CA 1
ATOM 1540 C C . ARG A 1 206 ? -13.523 10.695 22.679 1.00 82.31 206 ARG A C 1
ATOM 1542 O O . ARG A 1 206 ? -14.637 10.300 22.349 1.00 82.31 206 ARG A O 1
ATOM 1549 N N . THR A 1 207 ? -12.783 11.493 21.916 1.00 94.75 207 THR A N 1
ATOM 1550 C CA . THR A 1 207 ? -13.148 11.922 20.558 1.00 94.75 207 THR A CA 1
ATOM 1551 C C . THR A 1 207 ? -12.659 10.957 19.484 1.00 94.75 207 THR A C 1
ATOM 1553 O O . THR A 1 207 ? -13.199 10.968 18.384 1.00 94.75 207 THR A O 1
ATOM 1556 N N . ASP A 1 208 ? -11.686 10.102 19.800 1.00 97.62 208 ASP A N 1
ATOM 1557 C CA . ASP A 1 208 ? -10.968 9.298 18.808 1.00 97.62 208 ASP A CA 1
ATOM 1558 C C . ASP A 1 208 ? -11.862 8.231 18.191 1.00 97.62 208 ASP A C 1
ATOM 1560 O O . ASP A 1 208 ? -11.827 8.017 16.985 1.00 97.62 208 ASP A O 1
ATOM 1564 N N . LEU A 1 209 ? -12.734 7.617 18.995 1.00 96.62 209 LEU A N 1
ATOM 1565 C CA . LEU A 1 209 ? -13.719 6.665 18.487 1.00 96.62 209 LEU A CA 1
ATOM 1566 C C . LEU A 1 209 ? -14.699 7.329 17.505 1.00 96.62 209 LEU A C 1
ATOM 1568 O O . LEU A 1 209 ? -15.047 6.739 16.484 1.00 96.62 209 LEU A O 1
ATOM 1572 N N . ALA A 1 210 ? -15.143 8.553 17.803 1.00 97.19 210 ALA A N 1
ATOM 1573 C CA . ALA A 1 210 ? -16.057 9.287 16.932 1.00 97.19 210 ALA A CA 1
ATOM 1574 C C . ALA A 1 210 ? -15.369 9.713 15.626 1.00 97.19 210 ALA A C 1
ATOM 1576 O O . ALA A 1 210 ? -15.967 9.611 14.557 1.00 97.19 210 ALA A O 1
ATOM 1577 N N . GLU A 1 211 ? -14.108 10.142 15.704 1.00 98.31 211 GLU A N 1
ATOM 1578 C CA . GLU A 1 211 ? -13.294 10.479 14.534 1.00 98.31 211 GLU A CA 1
ATOM 1579 C C . GLU A 1 211 ? -13.014 9.244 13.665 1.00 98.31 211 GLU A C 1
ATOM 1581 O O . GLU A 1 211 ? -13.206 9.295 12.452 1.00 98.31 211 GLU A O 1
ATOM 1586 N N . ALA A 1 212 ? -12.657 8.111 14.277 1.00 98.56 212 ALA A N 1
ATOM 1587 C CA . ALA A 1 212 ? -12.443 6.850 13.575 1.00 98.56 212 ALA A CA 1
ATOM 1588 C C . ALA A 1 212 ? -13.711 6.394 12.836 1.00 98.56 212 ALA A C 1
ATOM 1590 O O . ALA A 1 212 ? -13.647 6.060 11.653 1.00 98.56 212 ALA A O 1
ATOM 1591 N N . ARG A 1 213 ? -14.880 6.449 13.494 1.00 97.62 213 ARG A N 1
ATOM 1592 C CA . ARG A 1 213 ? -16.173 6.161 12.852 1.00 97.62 213 ARG A CA 1
ATOM 1593 C C . ARG A 1 213 ? -16.427 7.095 11.671 1.00 97.62 213 ARG A C 1
ATOM 1595 O O . ARG A 1 213 ? -16.779 6.619 10.598 1.00 97.62 213 ARG A O 1
ATOM 1602 N N . ALA A 1 214 ? -16.218 8.400 11.844 1.00 98.38 214 ALA A N 1
ATOM 1603 C CA . ALA A 1 214 ? -16.433 9.378 10.781 1.00 98.38 214 ALA A CA 1
ATOM 1604 C C . ALA A 1 214 ? -15.518 9.133 9.567 1.00 98.38 214 ALA A C 1
ATOM 1606 O O . ALA A 1 214 ? -15.968 9.258 8.428 1.00 98.38 214 ALA A O 1
ATOM 1607 N N . ALA A 1 215 ? -14.262 8.741 9.794 1.00 98.50 215 ALA A N 1
ATOM 1608 C CA . ALA A 1 215 ? -13.328 8.387 8.728 1.00 98.50 215 ALA A CA 1
ATOM 1609 C C . ALA A 1 215 ? -13.769 7.118 7.971 1.00 98.50 215 ALA A C 1
ATOM 1611 O O . ALA A 1 215 ? -13.775 7.109 6.738 1.00 98.50 215 ALA A O 1
ATOM 1612 N N . ILE A 1 216 ? -14.214 6.081 8.695 1.00 98.62 216 ILE A N 1
ATOM 1613 C CA . ILE A 1 216 ? -14.773 4.848 8.110 1.00 98.62 216 ILE A CA 1
ATOM 1614 C C . ILE A 1 216 ? -16.018 5.160 7.273 1.00 98.62 216 ILE A C 1
ATOM 1616 O O . ILE A 1 216 ? -16.142 4.683 6.145 1.00 98.62 216 ILE A O 1
ATOM 1620 N N . ASP A 1 217 ? -16.938 5.960 7.812 1.00 98.38 217 ASP A N 1
ATOM 1621 C CA . ASP A 1 217 ? -18.196 6.299 7.147 1.00 98.38 217 ASP A CA 1
ATOM 1622 C C . ASP A 1 217 ? -17.955 7.161 5.901 1.00 98.38 217 ASP A C 1
ATOM 1624 O O . ASP A 1 217 ? -18.584 6.934 4.865 1.00 98.38 217 ASP A O 1
ATOM 1628 N N . ARG A 1 218 ? -16.995 8.097 5.958 1.00 97.75 218 ARG A N 1
ATOM 1629 C CA . ARG A 1 218 ? -16.565 8.879 4.791 1.00 97.75 218 ARG A CA 1
ATOM 1630 C C . ARG A 1 218 ? -16.015 7.974 3.695 1.00 97.75 218 ARG A C 1
ATOM 1632 O O . ARG A 1 218 ? -16.449 8.120 2.556 1.00 97.75 218 ARG A O 1
ATOM 1639 N N . LEU A 1 219 ? -15.116 7.041 4.025 1.00 96.94 219 LEU A N 1
ATOM 1640 C CA . LEU A 1 219 ? -14.556 6.109 3.041 1.00 96.94 219 LEU A CA 1
ATOM 1641 C C . LEU A 1 219 ? -15.646 5.217 2.430 1.00 96.94 219 LEU A C 1
ATOM 1643 O O . LEU A 1 219 ? -15.670 5.010 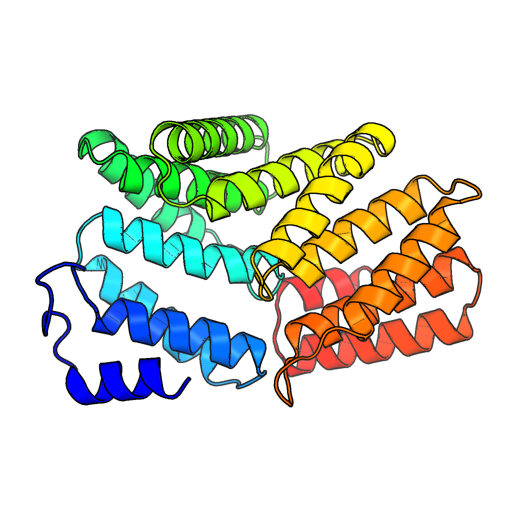1.220 1.00 96.94 219 LEU A O 1
ATOM 1647 N N . ALA A 1 220 ? -16.579 4.725 3.250 1.00 96.31 220 ALA A N 1
ATOM 1648 C CA . ALA A 1 220 ? -17.697 3.902 2.791 1.00 96.31 220 ALA A CA 1
ATOM 1649 C C . ALA A 1 220 ? -18.666 4.652 1.860 1.00 96.31 220 ALA A C 1
ATOM 1651 O O . ALA A 1 220 ? -19.365 4.019 1.072 1.00 96.31 220 ALA A O 1
ATOM 1652 N N . ALA A 1 221 ? -18.724 5.982 1.955 1.00 95.19 221 ALA A N 1
ATOM 1653 C CA . ALA A 1 221 ? -19.551 6.825 1.100 1.00 95.19 221 ALA A CA 1
ATOM 1654 C C . ALA A 1 221 ? -18.869 7.214 -0.223 1.00 95.19 221 ALA A C 1
ATOM 1656 O O . ALA A 1 221 ? -19.510 7.849 -1.066 1.00 95.19 221 ALA A O 1
ATOM 1657 N N . VAL A 1 222 ? -17.590 6.870 -0.422 1.00 90.88 222 VAL A N 1
ATOM 1658 C CA . VAL A 1 222 ? -16.876 7.213 -1.654 1.00 90.88 222 VAL A CA 1
ATOM 1659 C C . VAL A 1 222 ? -17.447 6.415 -2.824 1.00 90.88 222 VAL A C 1
ATOM 1661 O O . VAL A 1 222 ? -17.470 5.185 -2.761 1.00 90.88 222 VAL A O 1
ATOM 1664 N N . PRO A 1 223 ? -17.869 7.073 -3.918 1.00 88.12 223 PRO A N 1
ATOM 1665 C CA . PRO A 1 223 ? -18.283 6.367 -5.118 1.00 88.12 223 PRO A CA 1
ATOM 1666 C C . PRO A 1 223 ? -17.104 5.593 -5.710 1.00 88.12 223 PRO A C 1
ATOM 1668 O O . PRO A 1 223 ? -16.094 6.183 -6.096 1.00 88.12 223 PRO A O 1
ATOM 1671 N N . THR A 1 224 ? -17.246 4.278 -5.809 1.00 87.44 224 THR A N 1
ATOM 1672 C CA . THR A 1 224 ? -16.285 3.401 -6.478 1.00 87.44 224 THR A CA 1
ATOM 1673 C C . THR A 1 224 ? -16.930 2.705 -7.669 1.00 87.44 224 THR A C 1
ATOM 1675 O O . THR A 1 224 ? -18.155 2.619 -7.789 1.00 87.44 224 THR A O 1
ATOM 1678 N N . GLU A 1 225 ? -16.095 2.219 -8.586 1.00 84.75 225 GLU A N 1
ATOM 1679 C CA . GLU A 1 225 ? -16.560 1.333 -9.651 1.00 84.75 225 GLU A CA 1
ATOM 1680 C C . GLU A 1 225 ? -17.167 0.053 -9.045 1.00 84.75 225 GLU A C 1
ATOM 1682 O O . GLU A 1 225 ? -16.678 -0.435 -8.019 1.00 84.75 225 GLU A O 1
ATOM 1687 N N . PRO A 1 226 ? -18.201 -0.538 -9.667 1.00 83.69 226 PRO A N 1
ATOM 1688 C CA . PRO A 1 226 ? -18.738 -1.816 -9.219 1.00 83.69 226 PRO A CA 1
ATOM 1689 C C . PRO A 1 226 ? -17.638 -2.880 -9.102 1.00 83.69 226 PRO A C 1
ATOM 1691 O O . PRO A 1 226 ? -16.913 -3.140 -10.061 1.00 83.69 226 PRO A O 1
ATOM 1694 N N . GLY A 1 227 ? -17.538 -3.508 -7.928 1.00 84.44 227 GLY A N 1
ATOM 1695 C CA . GLY A 1 227 ? -16.530 -4.533 -7.649 1.00 84.44 227 GLY A CA 1
ATOM 1696 C C . GLY A 1 227 ? -15.167 -3.993 -7.211 1.00 84.44 227 GLY A C 1
ATOM 1697 O O . GLY A 1 227 ? -14.199 -4.743 -7.248 1.00 84.44 227 GLY A O 1
ATOM 1698 N N . PHE A 1 228 ? -15.055 -2.725 -6.803 1.00 92.12 228 PHE A N 1
ATOM 1699 C CA . PHE A 1 228 ? -13.807 -2.176 -6.270 1.00 92.12 228 PHE A CA 1
ATOM 1700 C C . PHE A 1 228 ? -13.466 -2.735 -4.875 1.00 92.12 228 PHE A C 1
ATOM 1702 O O . PHE A 1 228 ? -13.848 -2.184 -3.843 1.00 92.12 228 PHE A O 1
ATOM 1709 N N . VAL A 1 229 ? -12.711 -3.832 -4.847 1.00 95.56 229 VAL A N 1
ATOM 1710 C CA . VAL A 1 229 ? -12.481 -4.643 -3.643 1.00 95.56 229 VAL A CA 1
ATOM 1711 C C . VAL A 1 229 ? -11.497 -4.038 -2.641 1.00 95.56 229 VAL A C 1
ATOM 1713 O O . VAL A 1 229 ? -11.520 -4.430 -1.477 1.00 95.56 229 VAL A O 1
ATOM 1716 N N . VAL A 1 230 ? -10.637 -3.100 -3.058 1.00 94.38 230 VAL A N 1
ATOM 1717 C CA . VAL A 1 230 ? -9.597 -2.514 -2.184 1.00 94.38 230 VAL A CA 1
ATOM 1718 C C . VAL A 1 230 ? -10.222 -1.715 -1.038 1.00 94.38 230 VAL A C 1
ATOM 1720 O O . VAL A 1 230 ? -9.851 -1.908 0.116 1.00 94.38 230 VAL A O 1
ATOM 1723 N N . ASN A 1 231 ? -11.232 -0.885 -1.307 1.00 94.69 231 ASN A N 1
ATOM 1724 C CA . ASN A 1 231 ? -11.931 -0.178 -0.228 1.00 94.69 231 ASN A CA 1
ATOM 1725 C C . ASN A 1 231 ? -12.709 -1.153 0.660 1.00 94.69 231 ASN A C 1
ATOM 1727 O O . ASN A 1 231 ? -12.665 -1.040 1.883 1.00 94.69 231 ASN A O 1
ATOM 1731 N N . ASP A 1 232 ? -13.392 -2.123 0.055 1.00 95.88 232 ASP A N 1
ATOM 1732 C CA . ASP A 1 232 ? -14.236 -3.078 0.771 1.00 95.88 232 ASP A CA 1
ATOM 1733 C C . ASP A 1 232 ? -13.441 -3.904 1.791 1.00 95.88 232 ASP A C 1
ATOM 1735 O O . ASP A 1 232 ? -13.860 -4.037 2.946 1.00 95.88 232 ASP A O 1
ATOM 1739 N N . ILE A 1 233 ? -12.266 -4.414 1.403 1.00 97.81 233 ILE A N 1
ATOM 1740 C CA . ILE A 1 233 ? -11.433 -5.220 2.301 1.00 97.81 233 ILE A CA 1
ATOM 1741 C C . ILE A 1 233 ? -10.893 -4.392 3.478 1.00 97.81 233 ILE A C 1
ATOM 1743 O O . ILE A 1 233 ? -10.915 -4.855 4.624 1.00 97.81 233 ILE A O 1
ATOM 1747 N N . TRP A 1 234 ? -10.484 -3.142 3.237 1.00 97.94 234 TRP A N 1
ATOM 1748 C CA . TRP A 1 234 ? -10.056 -2.221 4.293 1.00 97.94 234 TRP A CA 1
ATOM 1749 C C . TRP A 1 234 ? -11.212 -1.811 5.213 1.00 97.94 234 TRP A C 1
ATOM 1751 O O . TRP A 1 234 ? -11.040 -1.778 6.433 1.00 97.94 234 TRP A O 1
ATOM 1761 N N . LEU A 1 235 ? -12.408 -1.572 4.667 1.00 98.19 235 LEU A N 1
ATOM 1762 C CA . LEU A 1 235 ? -13.613 -1.263 5.443 1.00 98.19 235 LEU A CA 1
ATOM 1763 C C . LEU A 1 235 ? -13.999 -2.405 6.384 1.00 98.19 235 LEU A C 1
ATOM 1765 O O . LEU A 1 235 ? -14.335 -2.144 7.540 1.00 98.19 235 LEU A O 1
ATOM 1769 N N . LEU A 1 236 ? -13.927 -3.662 5.932 1.00 98.56 236 LEU A N 1
ATOM 1770 C CA . LEU A 1 236 ? -14.173 -4.819 6.799 1.00 98.56 236 LEU A CA 1
ATOM 1771 C C . LEU A 1 236 ? -13.188 -4.850 7.975 1.00 98.56 236 LEU A C 1
ATOM 1773 O O . LEU A 1 236 ? -13.603 -5.004 9.126 1.00 98.56 236 LEU A O 1
ATOM 1777 N N . ARG A 1 237 ? -11.896 -4.634 7.703 1.00 98.38 237 ARG A N 1
ATOM 1778 C CA . ARG A 1 237 ? -10.855 -4.620 8.738 1.00 98.38 237 ARG A CA 1
ATOM 1779 C C . ARG A 1 237 ? -11.058 -3.493 9.753 1.00 98.38 237 ARG A C 1
ATOM 1781 O O . ARG A 1 237 ? -11.030 -3.743 10.957 1.00 98.38 237 ARG A O 1
ATOM 1788 N N . MET A 1 238 ? -11.310 -2.271 9.286 1.00 98.62 238 MET A N 1
ATOM 1789 C CA . MET A 1 238 ? -11.529 -1.119 10.164 1.00 98.62 238 MET A CA 1
ATOM 1790 C C . MET A 1 238 ? -12.790 -1.269 11.020 1.00 98.62 238 MET A C 1
ATOM 1792 O O . MET A 1 238 ? -12.763 -0.965 12.212 1.00 98.62 238 MET A O 1
ATOM 1796 N N . ARG A 1 239 ? -13.885 -1.790 10.449 1.00 98.62 239 ARG A N 1
ATOM 1797 C CA . ARG A 1 239 ? -15.128 -2.045 11.193 1.00 98.62 239 ARG A CA 1
ATOM 1798 C C . ARG A 1 239 ? -14.955 -3.114 12.267 1.00 98.62 239 ARG A C 1
ATOM 1800 O O . ARG A 1 239 ? -15.552 -2.989 13.335 1.00 98.62 239 ARG A O 1
ATOM 1807 N N . ALA A 1 240 ? -14.112 -4.118 12.027 1.00 98.50 240 ALA A N 1
ATOM 1808 C CA . ALA A 1 240 ? -13.732 -5.070 13.064 1.00 98.50 240 ALA A CA 1
ATOM 1809 C C . ALA A 1 240 ? -12.984 -4.368 14.213 1.00 98.50 240 ALA A C 1
ATOM 1811 O O . ALA A 1 240 ? -13.399 -4.491 15.364 1.00 98.50 240 ALA A O 1
ATOM 1812 N N . TRP A 1 241 ? -11.942 -3.576 13.931 1.00 98.06 241 TRP A N 1
ATOM 1813 C CA . TRP A 1 241 ? -11.219 -2.833 14.979 1.00 98.06 241 TRP A CA 1
ATOM 1814 C C . TRP A 1 241 ? -12.120 -1.908 15.788 1.00 98.06 241 TRP A C 1
ATOM 1816 O O . TRP A 1 241 ? -12.008 -1.820 17.008 1.00 98.06 241 TRP A O 1
ATOM 1826 N N . GLU A 1 242 ? -13.044 -1.237 15.117 1.00 97.62 242 GLU A N 1
ATOM 1827 C CA . GLU A 1 242 ? -13.968 -0.342 15.784 1.00 97.62 242 GLU A CA 1
ATOM 1828 C C . GLU A 1 242 ? -14.978 -1.090 16.670 1.00 97.62 242 GLU A C 1
ATOM 1830 O O . GLU A 1 242 ? -15.252 -0.667 17.796 1.00 97.62 242 GLU A O 1
ATOM 1835 N N . ALA A 1 243 ? -15.516 -2.221 16.201 1.00 97.50 243 ALA A N 1
ATOM 1836 C CA . ALA A 1 243 ? -16.367 -3.083 17.017 1.00 97.50 243 ALA A CA 1
ATOM 1837 C C . ALA A 1 243 ? -15.622 -3.575 18.268 1.00 97.50 243 ALA A C 1
ATOM 1839 O O . ALA A 1 243 ? -16.170 -3.518 19.370 1.00 97.50 243 ALA A O 1
ATOM 1840 N N . GLN A 1 244 ? -14.349 -3.952 18.119 1.00 96.25 244 GLN A N 1
ATOM 1841 C CA . GLN A 1 244 ? -13.486 -4.330 19.236 1.00 96.25 244 GLN A CA 1
ATOM 1842 C C . GLN A 1 244 ? -13.302 -3.178 20.234 1.00 96.25 244 GLN A C 1
ATOM 1844 O O . GLN A 1 244 ? -13.465 -3.379 21.435 1.00 96.25 244 GLN A O 1
ATOM 1849 N N . ALA A 1 245 ? -13.028 -1.960 19.758 1.00 95.38 245 ALA A N 1
ATOM 1850 C CA . ALA A 1 245 ? -12.877 -0.782 20.616 1.00 95.38 245 ALA A CA 1
ATOM 1851 C C . ALA A 1 245 ? -14.166 -0.420 21.381 1.00 95.38 245 ALA A C 1
ATOM 1853 O O . ALA A 1 245 ? -14.105 0.158 22.465 1.00 95.38 245 ALA A O 1
ATOM 1854 N N . ARG A 1 246 ? -15.338 -0.783 20.842 1.00 94.44 246 ARG A N 1
ATOM 1855 C CA . ARG A 1 246 ? -16.648 -0.614 21.494 1.00 94.44 246 ARG A CA 1
ATOM 1856 C C . ARG A 1 246 ? -17.019 -1.749 22.455 1.00 94.44 246 ARG A C 1
ATOM 1858 O O . ARG A 1 246 ? -18.015 -1.611 23.162 1.00 94.44 246 ARG A O 1
ATOM 1865 N N . GLY A 1 247 ? -16.267 -2.852 22.474 1.00 95.44 247 GLY A N 1
ATOM 1866 C CA . GLY A 1 247 ? -16.628 -4.070 23.210 1.00 95.44 247 GLY A CA 1
ATOM 1867 C C . GLY A 1 247 ? -17.799 -4.844 22.589 1.00 95.44 247 GLY A C 1
ATOM 1868 O O . GLY A 1 247 ? -18.497 -5.575 23.288 1.00 95.44 247 GLY A O 1
ATOM 1869 N N . ASP A 1 248 ? -18.053 -4.661 21.290 1.00 97.38 248 ASP A N 1
ATOM 1870 C CA . ASP A 1 248 ? -19.099 -5.365 20.543 1.00 97.38 248 ASP A CA 1
ATOM 1871 C C . ASP A 1 248 ? -18.534 -6.657 19.931 1.00 97.38 248 ASP A C 1
ATOM 1873 O O . ASP A 1 248 ? -18.189 -6.726 18.748 1.00 97.38 248 ASP A O 1
ATOM 1877 N N . ASP A 1 249 ? -18.405 -7.689 20.767 1.00 97.44 249 ASP A N 1
ATOM 1878 C CA . ASP A 1 249 ? -17.794 -8.972 20.398 1.00 97.44 249 ASP A CA 1
ATOM 1879 C C . ASP A 1 249 ? -18.498 -9.671 19.226 1.00 97.44 249 ASP A C 1
ATOM 1881 O O . ASP A 1 249 ? -17.858 -10.375 18.441 1.00 97.44 249 ASP A O 1
ATOM 1885 N N . ALA A 1 250 ? -19.820 -9.514 19.115 1.00 98.06 250 ALA A N 1
ATOM 1886 C CA . ALA A 1 250 ? -20.597 -10.138 18.051 1.00 98.06 250 ALA A CA 1
ATOM 1887 C C . ALA A 1 250 ? -20.293 -9.477 16.702 1.00 98.06 250 ALA A C 1
ATOM 1889 O O . ALA A 1 250 ? -19.965 -10.178 15.743 1.00 98.06 250 ALA A O 1
ATOM 1890 N N . ALA A 1 251 ? -20.328 -8.140 16.645 1.00 98.06 251 ALA A N 1
ATOM 1891 C CA . ALA A 1 251 ? -19.975 -7.405 15.435 1.00 98.06 251 ALA A CA 1
ATOM 1892 C C . ALA A 1 251 ? -18.494 -7.585 15.068 1.00 98.06 251 ALA A C 1
ATOM 1894 O O . ALA A 1 251 ? -18.171 -7.726 13.890 1.00 98.06 251 ALA A O 1
ATOM 1895 N N . TYR A 1 252 ? -17.596 -7.635 16.058 1.00 9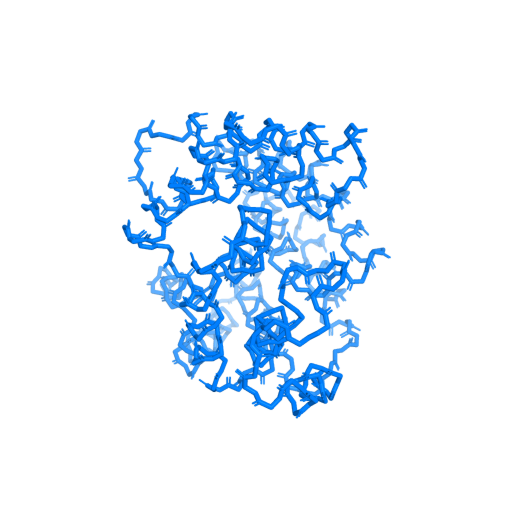8.31 252 TYR A N 1
ATOM 1896 C CA . TYR A 1 252 ? -16.177 -7.903 15.822 1.00 98.31 252 TYR A CA 1
ATOM 1897 C C . TYR A 1 252 ? -15.969 -9.238 15.096 1.00 98.31 252 TYR A C 1
ATOM 1899 O O . TYR A 1 252 ? -15.286 -9.269 14.071 1.00 98.31 252 TYR A O 1
ATOM 1907 N N . ARG A 1 253 ? -16.584 -10.328 15.581 1.00 98.19 253 ARG A N 1
ATOM 1908 C CA . ARG A 1 253 ? -16.455 -11.656 14.956 1.00 98.19 253 ARG A CA 1
ATOM 1909 C C . ARG A 1 253 ? -17.022 -11.679 13.537 1.00 98.19 253 ARG A C 1
ATOM 1911 O O . ARG A 1 253 ? -16.349 -12.205 12.657 1.00 98.19 253 ARG A O 1
ATOM 1918 N N . ASP A 1 254 ? -18.187 -11.065 13.302 1.00 98.50 254 ASP A N 1
ATOM 1919 C CA . ASP A 1 254 ? -18.783 -10.976 11.957 1.00 98.50 254 ASP A CA 1
ATOM 1920 C C . ASP A 1 254 ? -17.846 -10.274 10.963 1.00 98.50 254 ASP A C 1
ATOM 1922 O O . ASP A 1 254 ? -17.491 -10.837 9.924 1.00 98.50 254 ASP A O 1
ATOM 1926 N N . TYR A 1 255 ? -17.379 -9.066 11.299 1.00 98.56 255 TYR A N 1
ATOM 1927 C CA . TYR A 1 255 ? -16.491 -8.311 10.415 1.00 98.56 255 TYR A CA 1
ATOM 1928 C C . TYR A 1 255 ? -15.147 -9.007 10.205 1.00 98.56 255 TYR A C 1
ATOM 1930 O O . TYR A 1 255 ? -14.651 -9.044 9.079 1.00 98.56 255 TYR A O 1
ATOM 1938 N N . ARG A 1 256 ? -14.568 -9.590 11.261 1.00 98.31 256 ARG A N 1
ATOM 1939 C CA . ARG A 1 256 ? -13.314 -10.349 11.190 1.00 98.31 256 ARG A CA 1
ATOM 1940 C C . ARG A 1 256 ? -13.436 -11.559 10.265 1.00 98.31 256 ARG A C 1
ATOM 1942 O O . ARG A 1 256 ? -12.533 -11.798 9.465 1.00 98.31 256 ARG A O 1
ATOM 1949 N N . ASP A 1 257 ? -14.516 -12.327 10.372 1.00 98.44 257 ASP A N 1
ATOM 1950 C CA . ASP A 1 257 ? -14.683 -13.555 9.592 1.00 98.44 257 ASP A CA 1
ATOM 1951 C C . ASP A 1 257 ? -14.917 -13.237 8.110 1.00 98.44 257 ASP A C 1
ATOM 1953 O O . ASP A 1 257 ? -14.262 -13.829 7.252 1.00 98.44 257 ASP A O 1
ATOM 1957 N N . ARG A 1 258 ? -15.722 -12.211 7.808 1.00 98.56 258 ARG A N 1
ATOM 1958 C CA . ARG A 1 258 ? -15.911 -11.701 6.439 1.00 98.56 258 ARG A CA 1
ATOM 1959 C C . ARG A 1 258 ? -14.631 -11.110 5.851 1.00 98.56 258 ARG A C 1
ATOM 1961 O O . ARG A 1 258 ? -14.322 -11.347 4.687 1.00 98.56 258 ARG A O 1
ATOM 1968 N N . TYR A 1 259 ? -13.862 -10.368 6.652 1.00 98.62 259 TYR A N 1
ATOM 1969 C CA . TYR A 1 259 ? -12.545 -9.860 6.258 1.00 98.62 259 TYR A CA 1
ATOM 1970 C C . TYR A 1 259 ? -11.601 -11.008 5.883 1.00 98.62 259 TYR A C 1
ATOM 1972 O O . TYR A 1 259 ? -10.976 -10.983 4.823 1.00 98.62 259 TYR A O 1
ATOM 1980 N N . ARG A 1 260 ? -11.528 -12.042 6.730 1.00 98.44 260 ARG A N 1
ATOM 1981 C CA . ARG A 1 260 ? -10.692 -13.222 6.496 1.00 98.44 260 ARG A CA 1
ATOM 1982 C C . ARG A 1 260 ? -11.125 -13.981 5.245 1.00 98.44 260 ARG A C 1
ATOM 1984 O O . ARG A 1 260 ? -10.266 -14.381 4.463 1.00 98.44 260 ARG A O 1
ATOM 1991 N N . GLU A 1 261 ? -12.421 -14.195 5.052 1.00 98.44 261 GLU A N 1
ATOM 1992 C CA . GLU A 1 261 ? -12.956 -14.844 3.852 1.00 98.44 261 GLU A CA 1
ATOM 1993 C C . GLU A 1 261 ? -12.566 -14.066 2.589 1.00 98.44 261 GLU A C 1
ATOM 1995 O O . GLU A 1 261 ? -11.975 -14.638 1.670 1.00 98.44 261 GLU A O 1
ATOM 2000 N N . MET A 1 262 ? -12.790 -12.749 2.586 1.00 98.19 262 MET A N 1
ATOM 2001 C CA . MET A 1 262 ? -12.457 -11.882 1.458 1.00 98.19 262 MET A CA 1
ATOM 2002 C C . MET A 1 262 ? -10.955 -11.892 1.151 1.00 98.19 262 MET A C 1
ATOM 2004 O O . MET A 1 262 ? -10.574 -12.118 0.003 1.00 98.19 262 MET A O 1
ATOM 2008 N N . ALA A 1 263 ? -10.098 -11.747 2.168 1.00 98.00 263 ALA A N 1
ATOM 2009 C CA . ALA A 1 263 ? -8.643 -11.789 2.011 1.00 98.00 263 ALA A CA 1
ATOM 2010 C C . ALA A 1 263 ? -8.158 -13.096 1.359 1.00 98.00 263 ALA A C 1
ATOM 2012 O O . ALA A 1 263 ? -7.332 -13.058 0.448 1.00 98.00 263 ALA A O 1
ATOM 2013 N N . ASN A 1 264 ? -8.700 -14.245 1.787 1.00 97.31 264 ASN A N 1
ATOM 2014 C CA . ASN A 1 264 ? -8.364 -15.545 1.200 1.00 97.31 264 ASN A CA 1
ATOM 2015 C C . ASN A 1 264 ? -8.895 -15.687 -0.232 1.00 97.31 264 ASN A C 1
ATOM 2017 O O . ASN A 1 264 ? -8.183 -16.204 -1.088 1.00 97.31 264 ASN A O 1
ATOM 2021 N N . SER A 1 265 ? -10.119 -15.222 -0.504 1.00 96.69 265 SER A N 1
ATOM 2022 C CA . SER A 1 265 ? -10.720 -15.307 -1.842 1.00 96.69 265 SER A CA 1
ATOM 2023 C C . SER A 1 265 ? -9.954 -14.492 -2.891 1.00 96.69 265 SER A C 1
ATOM 2025 O O . SER A 1 265 ? -9.823 -14.926 -4.032 1.00 96.69 265 SER A O 1
ATOM 2027 N N . LEU A 1 266 ? -9.410 -13.338 -2.488 1.00 96.38 266 LEU A N 1
ATOM 2028 C CA . LEU A 1 266 ? -8.638 -12.443 -3.351 1.00 96.38 266 LEU A CA 1
ATOM 2029 C C . LEU A 1 266 ? -7.160 -12.845 -3.458 1.00 96.38 266 LEU A C 1
ATOM 2031 O O . LEU A 1 266 ? -6.468 -12.401 -4.375 1.00 96.38 266 LEU A O 1
ATOM 2035 N N . GLY A 1 267 ? -6.663 -13.658 -2.519 1.00 95.75 267 GLY A N 1
ATOM 2036 C CA . GLY A 1 267 ? -5.246 -14.009 -2.429 1.00 95.75 267 GLY A CA 1
ATOM 2037 C C . GLY A 1 267 ? -4.353 -12.812 -2.082 1.00 95.75 267 GLY A C 1
ATOM 2038 O O . GLY A 1 267 ? -3.227 -12.730 -2.569 1.00 95.75 267 GLY A O 1
ATOM 2039 N N . PHE A 1 268 ? -4.863 -11.856 -1.298 1.00 96.94 268 PHE A N 1
ATOM 2040 C CA . PHE A 1 268 ? -4.108 -10.669 -0.882 1.00 96.94 268 PHE A CA 1
ATOM 2041 C C . PHE A 1 268 ? -3.229 -11.019 0.318 1.00 96.94 268 PHE A C 1
ATOM 2043 O O . PHE A 1 268 ? -3.711 -11.193 1.437 1.00 96.94 268 PHE A O 1
ATOM 2050 N N . GLU A 1 269 ? -1.933 -11.167 0.076 1.00 95.81 269 GLU A N 1
ATOM 2051 C CA . GLU A 1 269 ? -1.007 -11.872 0.967 1.00 95.81 269 GLU A CA 1
ATOM 2052 C C . GLU A 1 269 ? -0.800 -11.156 2.307 1.00 95.81 269 GLU A C 1
ATOM 2054 O O . GLU A 1 269 ? -0.819 -11.799 3.363 1.00 95.81 269 GLU A O 1
ATOM 2059 N N . GLY A 1 270 ? -0.677 -9.826 2.284 1.00 95.19 270 GLY A N 1
ATOM 2060 C CA . GLY A 1 270 ? -0.579 -9.000 3.489 1.00 95.19 270 GLY A CA 1
ATOM 2061 C C . GLY A 1 270 ? -1.882 -9.009 4.286 1.00 95.19 270 GLY A C 1
ATOM 2062 O O . GLY A 1 270 ? -1.876 -9.236 5.496 1.00 95.19 270 GLY A O 1
ATOM 2063 N N . HIS A 1 271 ? -3.025 -8.893 3.606 1.00 97.69 271 HIS A N 1
ATOM 2064 C CA . HIS A 1 271 ? -4.334 -9.016 4.249 1.00 97.69 271 HIS A CA 1
ATOM 2065 C C . HIS A 1 271 ? -4.563 -10.386 4.889 1.00 97.69 271 HIS A C 1
ATOM 2067 O O . HIS A 1 271 ? -5.067 -10.459 6.013 1.00 97.69 271 HIS A O 1
ATOM 2073 N N . MET A 1 272 ? -4.151 -11.466 4.223 1.00 97.75 272 MET A N 1
ATOM 2074 C CA . MET A 1 272 ? -4.193 -12.820 4.772 1.00 97.75 272 MET A CA 1
ATOM 2075 C C . MET A 1 272 ? -3.301 -12.956 6.010 1.00 97.75 272 MET A C 1
ATOM 2077 O O . MET A 1 272 ? -3.700 -13.623 6.965 1.00 97.75 272 MET A O 1
ATOM 2081 N N . ALA A 1 273 ? -2.118 -12.331 6.025 1.00 95.88 273 ALA A N 1
ATOM 2082 C CA . ALA A 1 273 ? -1.254 -12.297 7.204 1.00 95.88 273 ALA A CA 1
ATOM 2083 C C . ALA A 1 273 ? -1.930 -11.580 8.377 1.00 95.88 273 ALA A C 1
ATOM 2085 O O . ALA A 1 273 ? -2.112 -12.183 9.435 1.00 95.88 273 ALA A O 1
ATOM 2086 N N . TRP A 1 274 ? -2.434 -10.368 8.157 1.00 96.12 274 TRP A N 1
ATOM 2087 C CA . TRP A 1 274 ? -3.153 -9.611 9.180 1.00 96.12 274 TRP A CA 1
ATOM 2088 C C . TRP A 1 274 ? -4.429 -10.311 9.672 1.00 96.12 274 TRP A C 1
ATOM 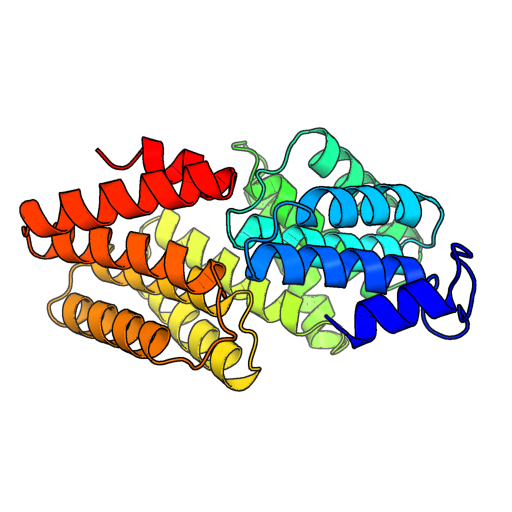2090 O O . TRP A 1 274 ? -4.757 -10.248 10.853 1.00 96.12 274 TRP A O 1
ATOM 2100 N N . ALA A 1 275 ? -5.154 -11.021 8.803 1.00 96.94 275 ALA A N 1
ATOM 2101 C CA . ALA A 1 275 ? -6.352 -11.772 9.189 1.00 96.94 275 ALA A CA 1
ATOM 2102 C C . ALA A 1 275 ? -6.054 -12.968 10.112 1.00 96.94 275 ALA A C 1
ATOM 2104 O O . ALA A 1 275 ? -6.948 -13.418 10.840 1.00 96.94 275 ALA A O 1
ATOM 2105 N N . ARG A 1 276 ? -4.825 -13.505 10.080 1.00 95.38 276 ARG A N 1
ATOM 2106 C CA . ARG A 1 276 ? -4.370 -14.560 11.002 1.00 95.38 276 ARG A CA 1
ATOM 2107 C C . ARG A 1 276 ? -4.064 -14.016 12.397 1.00 95.38 276 ARG A C 1
ATOM 2109 O O . ARG A 1 276 ? -4.231 -14.745 13.366 1.00 95.38 276 ARG A O 1
ATOM 2116 N N . GLU A 1 277 ? -3.655 -12.755 12.495 1.00 94.31 277 GLU A N 1
ATOM 2117 C CA . GLU A 1 277 ? -3.359 -12.080 13.767 1.00 94.31 277 GLU A CA 1
ATOM 2118 C C . GLU A 1 277 ? -4.628 -11.655 14.521 1.00 94.31 277 GLU A C 1
ATOM 2120 O O . GLU A 1 277 ? -4.610 -11.490 15.740 1.00 94.31 277 GLU A O 1
ATOM 2125 N N . MET A 1 278 ? -5.746 -11.486 13.809 1.00 92.06 278 MET A N 1
ATOM 2126 C CA . MET A 1 278 ? -7.039 -11.155 14.406 1.00 92.06 278 MET A CA 1
ATOM 2127 C C . MET A 1 278 ? -7.667 -12.410 15.031 1.00 92.06 278 MET A C 1
ATOM 2129 O O . MET A 1 278 ? -8.185 -13.277 14.320 1.00 92.06 278 MET A O 1
ATOM 2133 N N . ALA A 1 279 ? -7.594 -12.501 16.363 1.00 73.06 279 ALA A N 1
ATOM 2134 C CA . ALA A 1 279 ? -8.147 -13.595 17.170 1.00 73.06 279 ALA A CA 1
ATOM 2135 C C . ALA A 1 279 ? -9.675 -13.683 17.107 1.00 73.06 279 ALA A C 1
ATOM 2137 O O . ALA A 1 279 ? -10.351 -12.643 16.921 1.00 73.06 279 ALA A O 1
#

pLDDT: mean 92.54, std 6.11, range [66.81, 98.62]

Foldseek 3Di:
DVVLVVQLVVCVPPQCVPCPPPNGSNLVSLLVVLLVCLLLLNLCSVVSLVVSQVVCVVDDLLNNLVSLLSVVLLVLLLQDQQDPVQLVSLVVSCVRQVVPPDLNSNLSSLLSNLSSVCRPPDPCPVVSLVSLVSSLVSCVVVVPPPVSVLVSLLVVLLVCLVVVVLVVSLVSLVVSLVVCVVVVVPSCNLSSLLSNLVSLLSVLDPCSLVVNVVSLVVLVPDDDDPSRCSNVLSSLVSQLSSCVSVVVVVSNVVSLVVSCVSCVSSVSNRSVVVSVVRD

Sequence (279 aa):
MRLAQRLIDLADGDPRKGDLIVGSPLVGAIMLRGCARCALGDASWRADVDQATTMVRGFEPSLRAVMLLFRSSLILNGVLLPDAADLQETAEVLAISERSGDNLALACAQYVHGVALLSLDGPRRDDAFSLIAAGREAALQERFTLLVACWADVHFADEKARTGDFDGAIELFRPAVEQEYACTDMMLVAATTASLVQALLRRGGRTDLAEARAAIDRLAAVPTEPGFVVNDIWLLRMRAWEAQARGDDAAYRDYRDRYREMANSLGFEGHMAWAREMA

Organism: NCBI:txid324058

Secondary structure (DSSP, 8-state):
-HHHHHHHHHHTT-TTTTTTSSS-HHHHHHHHHHHHHHHTT-TTHHHHHHHHHHHHTTS-HHHHHHHHHHHHHHHHTTS----HHHHHHHHHHHHHHHHH--HHHHHHHHHHHHHHHHHS-STTHHHHHHHHHHHHHHHHHH-S-HHHHHHHHHHHHHHHHHHT-HHHHHHHHHHHHHHHHHHT-TTTHHHHHHHHHHHHHHH--TTHHHHHHHHHHHHHTS---TT-HHHHHHHHHHHHHHHHHTT-HHHHHHHHHHHHHHHHHHT-HHHHHHHHH--

Radius of gyration: 18.97 Å; chains: 1; bounding box: 46×35×55 Å

=== Feature glossary ===
Key to the feature types in this record:

Secondary structure (8-state, DSSP). Secondary structure is the local, repeating backbone conformation. DSSP classifies it into eight states by reading the hydrogen-bond network: three helix types (H, G, I), two β types (E, B), two non-regular types (T, S), and unstructured coil (-).

Backbone torsions (φ/ψ). Backbone dihedral angles. Every residue except chain termini has a φ (preceding-C → N → Cα → C) and a ψ (N → Cα → C → next-N). They are reported in degrees following the IUPAC sign convention. Secondary structure is essentially a statement about which (φ, ψ) basin each residue occupies.

Predicted aligned error. Predicted Aligned Error (PAE) is an AlphaFold confidence matrix: entry (i, j) is the expected error in the position of residue j, in ångströms, when the prediction is superimposed on the true structure at residue i. Low PAE within a block of residues means that block is internally rigid and well-predicted; high PAE between two blocks means their relative placement is uncertain even if each block individually is confident.

B-factor. B-factor (Debye–Waller factor) reflects atomic displacement in the crystal lattice. It is an experimental observable (units Å²), not a prediction; low values mean the atom is pinned down, high values mean it moves or is heterogeneous across the crystal.

Secondary structure (3-state, P-SEA). Three-state secondary structure (P-SEA) collapses the eight DSSP classes into helix (a), strand (b), and coil (c). P-SEA assigns these from Cα geometry alone — distances and angles — without requiring backbone oxygens, so it works on any Cα trace.

Sequence. Primary structure: the covalent order of the twenty standard amino acids along the backbone. Two proteins with the same sequence will (almost always) fold to the same structure; two with 30% identity often share a fold but not the details.

pLDDT. pLDDT is the predicted lDDT-Cα score: AlphaFold's confidence that the local environment of each residue (all inter-atomic distances within 15 Å) is correctly placed. It is a per-residue number between 0 and 100, with higher meaning more reliable.

InterPro / GO / CATH / organism. Functional annotations link the protein to curated databases. InterPro entries identify conserved domains and families by matching the sequence against member-database signatures (Pfam, PROSITE, CDD, …). Gene Ontology (GO) terms describe molecular function, biological process, and cellular component in a controlled vocabulary. CATH places the structure in a hierarchical fold classification (Class/Architecture/Topology/Homologous-superfamily). The organism is the source species.

Contact-map, Ramachandran, and PAE plots. Three diagnostic plots accompany the record. The Cα contact map visualizes the tertiary structure as a 2D adjacency matrix (8 Å cutoff, sequence-local contacts suppressed). The Ramachandran plot shows the distribution of backbone (φ, ψ) torsions, with points in the α and β basins reflecting secondary structure content. The PAE plot shows AlphaFold's inter-residue confidence as a color matrix.

mmCIF coordinates. The mmCIF table is the protein's shape written out atom by atom. For each backbone N, Cα, C, and carbonyl O, it records an (x, y, z) coordinate triple in Å plus the residue type, chain letter, and residue number.

Radius of gyration, Cα contacts, bounding box. Three whole-structure scalars: the radius of gyration (RMS distance of Cα from centroid, in Å), the count of Cα–Cα contacts (pairs closer than 8 Å and separated by more than four residues in sequence — i.e. tertiary, not local, contacts), and the bounding-box dimensions. To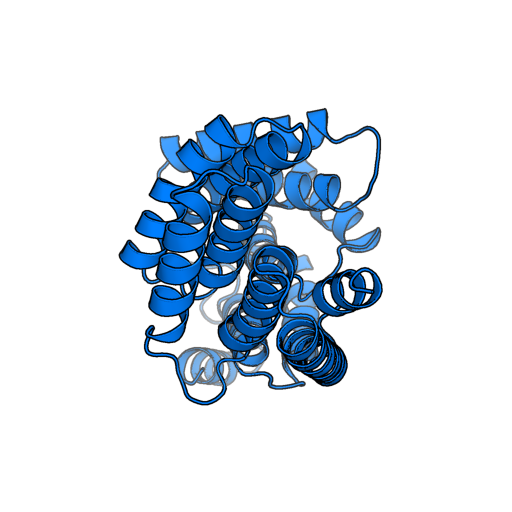gether they distinguish compact globular folds from extended fibres or disordered chains.

Foldseek 3Di. The Foldseek 3Di string encodes local tertiary geometry as a 20-letter alphabet — one character per residue — derived from the relative positions of nearby Cα atoms. Unlike the amino-acid sequence, 3Di is a direct function of the 3D structure, so two proteins with the same fold have similar 3Di strings even at low sequence identity.

Rendered structure images. Six rendered views show the 3D structure from the faces of a cube — i.e. along ±x, ±y, ±z. Rendering representation is drawn randomly per protein from cartoon (secondary-structure ribbons), sticks (backbone bonds), or molecular surface; coloring is either N→C rainbow (blue at the N-terminus through red at the C-terminus) or one color per chain.

Nearest PDB structures. The Foldseek neighbor list gives the closest experimentally determined structures in the PDB, ranked by structural alignment. TM-score near 1 means near-identical fold; near 0.3 means only rough topology match. This is how one finds what a novel AlphaFold prediction most resembles in the solved-structure universe.

Solvent-accessible surface area. SASA measures how much of the protein is reachable by solvent. It is computed by rolling a water-sized probe over the atomic surface and summing the exposed area (Å²). Per-residue SASA distinguishes core (buried, low SASA) from surface (exposed, high SASA) residues; total SASA is a whole-molecule size measure.